Protein AF-A0A353PVS7-F1 (afdb_monomer)

Foldseek 3Di:
DDPPDAAEDEDEQDLVDALVVVLVVLVVQQVVRHAYAYEYDDDDQDQVSVVVSLVRSLVSLVVCVVVVRHYAYEYALLRLLAPPNVVNDVSVVSLLVSLVSVLVRDQEYEYEFWAFQHNNPDLVRIAAGPPHDDPVLVSLVSNVVSNHDYPYYHHPHPDPVSSVSNVVVCVVCVVSND

Secondary structure (DSSP, 8-state):
--TT--EEEEEE--TTS-HHHHHHHHHHHHHTTEEEEEE------SHHHHHHHHHHHHHHHHHHHHTT--EEEEEEGGGGS-TTHHHHS-HHHHHHHHHHHHTTT-SEEEEEE-EESSTT--GGGEESTTSSS--HHHHHHHHHHTT-EEEEEEE--SSHHHHHHHHHHHHHTHHHH-

Radius of gyration: 16.25 Å; Cα contacts (8 Å, |Δi|>4): 273; chains: 1; bounding box: 47×32×43 Å

Structure (mmCIF, N/CA/C/O backbone):
data_AF-A0A353PVS7-F1
#
_entry.id   AF-A0A353PVS7-F1
#
loop_
_atom_site.group_PDB
_atom_site.id
_atom_site.type_symbol
_atom_site.label_atom_id
_atom_site.label_alt_id
_atom_site.label_comp_id
_atom_site.label_asym_id
_atom_site.label_entity_id
_atom_site.label_seq_id
_atom_site.pdbx_PDB_ins_code
_atom_site.Cartn_x
_atom_site.Cartn_y
_atom_site.Cartn_z
_atom_site.occupancy
_atom_site.B_iso_or_equiv
_atom_site.auth_seq_id
_atom_site.auth_comp_id
_atom_site.auth_asym_id
_atom_site.auth_atom_id
_atom_site.pdbx_PDB_model_num
ATOM 1 N N . PHE A 1 1 ? -24.474 11.536 2.267 1.00 56.69 1 PHE A N 1
ATOM 2 C CA . PHE A 1 1 ? -24.215 10.082 2.275 1.00 56.69 1 PHE A CA 1
ATOM 3 C C . PHE A 1 1 ? -25.451 9.365 2.792 1.00 56.69 1 PHE A C 1
ATOM 5 O O . PHE A 1 1 ? -26.041 9.885 3.738 1.00 56.69 1 PHE A O 1
ATOM 12 N N . PRO A 1 2 ? -25.861 8.241 2.182 1.00 61.88 2 PRO A N 1
ATOM 13 C CA . PRO A 1 2 ? -26.929 7.396 2.715 1.00 61.88 2 PRO A CA 1
ATOM 14 C C . PRO A 1 2 ? -26.653 7.023 4.180 1.00 61.88 2 PRO A C 1
ATOM 16 O O . PRO A 1 2 ? -25.496 6.836 4.563 1.00 61.88 2 PRO A O 1
ATOM 19 N N . GLN A 1 3 ? -27.694 6.941 5.012 1.00 59.06 3 GLN A N 1
ATOM 20 C CA . GLN A 1 3 ? -27.548 6.475 6.395 1.00 59.06 3 GLN A CA 1
ATOM 21 C C . GLN A 1 3 ? -27.095 5.007 6.406 1.00 59.06 3 GLN A C 1
ATOM 23 O O . GLN A 1 3 ? -27.662 4.183 5.696 1.00 59.06 3 GLN A O 1
ATOM 28 N N . GLY A 1 4 ? -26.077 4.691 7.213 1.00 68.75 4 GLY A N 1
ATOM 29 C CA . GLY A 1 4 ? -25.587 3.321 7.417 1.00 68.75 4 GLY A CA 1
ATOM 30 C C . GLY A 1 4 ? -24.456 2.860 6.491 1.00 68.75 4 GLY A C 1
ATOM 31 O O . GLY A 1 4 ? -23.970 1.749 6.671 1.00 68.75 4 GLY A O 1
ATOM 32 N N . GLN A 1 5 ? -24.001 3.683 5.540 1.00 79.69 5 GLN A N 1
ATOM 33 C CA . GLN A 1 5 ? -22.836 3.348 4.717 1.00 79.69 5 GLN A CA 1
ATOM 34 C C . GLN A 1 5 ? -21.535 3.752 5.424 1.00 79.69 5 GLN A C 1
ATOM 36 O O . GLN A 1 5 ? -21.401 4.893 5.875 1.00 79.69 5 GLN A O 1
ATOM 41 N N . GLU A 1 6 ? -20.580 2.823 5.505 1.00 83.06 6 GLU A N 1
ATOM 42 C CA . GLU A 1 6 ? -19.228 3.119 5.982 1.00 83.06 6 GLU A CA 1
ATOM 43 C C . GLU A 1 6 ? -18.561 4.128 5.039 1.00 83.06 6 GLU A C 1
ATOM 45 O O . GLU A 1 6 ? -18.663 4.023 3.815 1.00 83.06 6 GLU A O 1
ATOM 50 N N . LYS A 1 7 ? -17.926 5.150 5.616 1.00 90.12 7 LYS A N 1
ATOM 51 C CA . LYS A 1 7 ? -17.253 6.204 4.858 1.00 90.12 7 LYS A CA 1
ATOM 52 C C . LYS A 1 7 ? -15.757 6.012 4.988 1.00 90.12 7 LYS A C 1
ATOM 54 O O . LYS A 1 7 ? -15.250 5.962 6.105 1.00 90.12 7 LYS A O 1
ATOM 59 N N . PHE A 1 8 ? -15.073 5.957 3.858 1.00 92.06 8 PHE A N 1
ATOM 60 C CA . PHE A 1 8 ? -13.622 5.870 3.807 1.00 92.06 8 PHE A CA 1
ATOM 61 C C . PHE A 1 8 ? -13.026 7.219 3.424 1.00 92.06 8 PHE A C 1
ATOM 63 O O . PHE A 1 8 ? -13.585 7.929 2.585 1.00 92.06 8 PHE A O 1
ATOM 70 N N . SER A 1 9 ? -11.904 7.567 4.046 1.00 93.06 9 SER A N 1
ATOM 71 C CA . SER A 1 9 ? -11.072 8.699 3.642 1.00 93.06 9 SER A CA 1
ATOM 72 C C . SER A 1 9 ? -9.659 8.197 3.423 1.00 93.06 9 SER A C 1
ATOM 74 O O . SER A 1 9 ? -9.027 7.743 4.376 1.00 93.06 9 SER A O 1
ATOM 76 N N . VAL A 1 10 ? -9.175 8.272 2.184 1.00 91.56 10 VAL A N 1
ATOM 77 C CA . VAL A 1 10 ? -7.772 7.973 1.887 1.00 91.56 10 VAL A CA 1
ATOM 78 C C . VAL A 1 10 ? -6.918 9.104 2.444 1.00 91.56 10 VAL A C 1
ATOM 80 O O . VAL A 1 10 ? -7.202 10.280 2.217 1.00 91.56 10 VAL A O 1
ATOM 83 N N . PHE A 1 11 ? -5.913 8.737 3.226 1.00 92.81 11 PHE A N 1
ATOM 84 C CA . PHE A 1 11 ? -4.935 9.645 3.796 1.00 92.81 11 PHE A CA 1
ATOM 85 C C . PHE A 1 11 ? -3.557 9.103 3.440 1.00 92.81 11 PHE A C 1
ATOM 87 O O . PHE A 1 11 ? -3.190 8.012 3.876 1.00 92.81 11 PHE A O 1
ATOM 94 N N . HIS A 1 12 ? -2.819 9.839 2.613 1.00 92.88 12 HIS A N 1
ATOM 95 C CA . HIS A 1 12 ? -1.446 9.473 2.296 1.00 92.88 12 HIS A CA 1
ATOM 96 C C . HIS A 1 12 ? -0.569 9.773 3.503 1.00 92.88 12 HIS A C 1
ATOM 98 O O . HIS A 1 12 ? -0.683 10.840 4.109 1.00 92.88 12 HIS A O 1
ATOM 104 N N . PHE A 1 13 ? 0.309 8.839 3.842 1.00 92.56 13 PHE A N 1
ATOM 105 C CA . PHE A 1 13 ? 1.386 9.119 4.773 1.00 92.56 13 PHE A CA 1
ATOM 106 C C . PHE A 1 13 ? 2.255 10.268 4.239 1.00 92.56 13 PHE A C 1
ATOM 108 O O . PHE A 1 13 ? 2.673 10.245 3.083 1.00 92.56 13 PHE A O 1
ATOM 115 N N . ASP A 1 14 ? 2.519 11.267 5.078 1.00 90.94 14 ASP A N 1
ATOM 116 C CA . ASP A 1 14 ? 3.396 12.388 4.746 1.00 90.94 14 ASP A CA 1
ATOM 117 C C . ASP A 1 14 ? 4.686 12.273 5.557 1.00 90.94 14 ASP A C 1
ATOM 119 O O . ASP A 1 14 ? 4.677 12.332 6.785 1.00 90.94 14 ASP A O 1
ATOM 123 N N . GLU A 1 15 ? 5.800 12.096 4.854 1.00 89.44 15 GLU A N 1
ATOM 124 C CA . GLU A 1 15 ? 7.136 11.971 5.439 1.00 89.44 15 GLU A CA 1
ATOM 125 C C . GLU A 1 15 ? 7.646 13.253 6.110 1.00 89.44 15 GLU A C 1
ATOM 127 O O . GLU A 1 15 ? 8.594 13.197 6.894 1.00 89.44 15 GLU A O 1
ATOM 132 N N . ASN A 1 16 ? 7.027 14.401 5.824 1.00 91.94 16 ASN A N 1
ATOM 133 C CA . ASN A 1 16 ? 7.406 15.689 6.403 1.00 91.94 16 ASN A CA 1
ATOM 134 C C . ASN A 1 16 ? 6.628 16.021 7.682 1.00 91.94 16 ASN A C 1
ATOM 136 O O . ASN A 1 16 ? 6.952 16.998 8.359 1.00 91.94 16 ASN A O 1
ATOM 140 N N . GLU A 1 17 ? 5.610 15.228 8.014 1.00 93.81 17 GLU A N 1
ATOM 141 C CA . GLU A 1 17 ? 4.772 15.432 9.189 1.00 93.81 17 GLU A CA 1
ATOM 142 C C . GLU A 1 17 ? 5.213 14.551 10.359 1.00 93.81 17 GLU A C 1
ATOM 144 O O . GLU A 1 17 ? 5.719 13.438 10.197 1.00 93.81 17 GLU A O 1
ATOM 149 N N . THR A 1 18 ? 4.997 15.041 11.581 1.00 94.69 18 THR A N 1
ATOM 150 C CA . THR A 1 18 ? 5.231 14.215 12.769 1.00 94.69 18 THR A CA 1
ATOM 151 C C . THR A 1 18 ? 4.108 13.197 12.949 1.00 94.69 18 THR A C 1
ATOM 153 O O . THR A 1 18 ? 2.976 13.385 12.489 1.00 94.69 18 THR A O 1
ATOM 156 N N . ILE A 1 19 ? 4.397 12.123 13.687 1.00 95.44 19 ILE A N 1
ATOM 157 C CA . ILE A 1 19 ? 3.395 11.107 14.027 1.00 95.44 19 ILE A CA 1
ATOM 158 C C . ILE A 1 19 ? 2.223 11.746 14.786 1.00 95.44 19 ILE A C 1
ATOM 160 O O . ILE A 1 19 ? 1.073 11.402 14.531 1.00 95.44 19 ILE A O 1
ATOM 164 N N . GLU A 1 20 ? 2.479 12.705 15.678 1.00 96.25 20 GLU A N 1
ATOM 165 C CA . GLU A 1 20 ? 1.439 13.408 16.436 1.00 96.25 20 GLU A CA 1
ATOM 166 C C . GLU A 1 20 ? 0.505 14.209 15.524 1.00 96.25 20 GLU A C 1
ATOM 168 O O . GLU A 1 20 ? -0.717 14.138 15.685 1.00 96.25 20 GLU A O 1
ATOM 173 N N . ASN A 1 21 ? 1.059 14.926 14.541 1.00 96.25 21 ASN A N 1
ATOM 174 C CA . ASN A 1 21 ? 0.264 15.669 13.568 1.00 96.25 21 ASN A CA 1
ATOM 175 C C . ASN A 1 21 ? -0.590 14.715 12.729 1.00 96.25 21 ASN A C 1
ATOM 177 O O . ASN A 1 21 ? -1.806 14.905 12.634 1.00 96.25 21 ASN A O 1
ATOM 181 N N . ALA A 1 22 ? 0.004 13.643 12.199 1.00 96.06 22 ALA A N 1
ATOM 182 C CA . ALA A 1 22 ? -0.725 12.634 11.437 1.00 96.06 22 ALA A CA 1
ATOM 183 C C . ALA A 1 22 ? -1.837 11.966 12.273 1.00 96.06 22 ALA A C 1
ATOM 185 O O . ALA A 1 22 ? -2.966 11.819 11.800 1.00 96.06 22 ALA A O 1
ATOM 186 N N . LEU A 1 23 ? -1.574 11.636 13.543 1.00 96.31 23 LEU A N 1
ATOM 187 C CA . LEU A 1 23 ? -2.582 11.093 14.461 1.00 96.31 23 LEU A CA 1
ATOM 188 C C . LEU A 1 23 ? -3.736 12.063 14.704 1.00 96.31 23 LEU A C 1
ATOM 190 O O . LEU A 1 23 ? -4.881 11.621 14.770 1.00 96.31 23 LEU A O 1
ATOM 194 N N . SER A 1 24 ? -3.463 13.365 14.813 1.00 95.94 24 SER A N 1
ATOM 195 C CA . SER A 1 24 ? -4.516 14.369 15.006 1.00 95.94 24 SER A CA 1
ATOM 196 C C . SER A 1 24 ? -5.485 14.423 13.817 1.00 95.94 24 SER A C 1
ATOM 198 O O . SER A 1 24 ? -6.697 14.557 13.999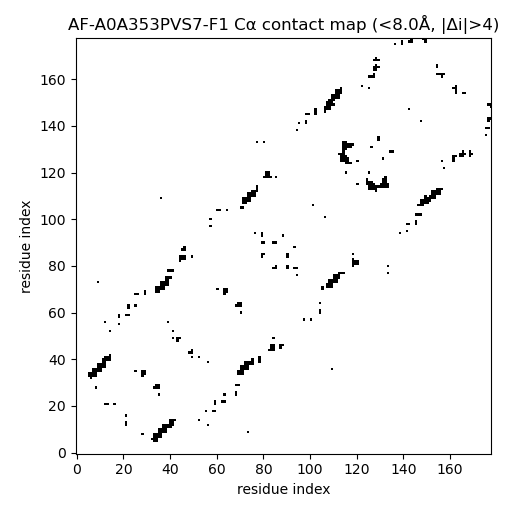 1.00 95.94 24 SER A O 1
ATOM 200 N N . VAL A 1 25 ? -4.978 14.224 12.596 1.00 95.19 25 VAL A N 1
ATOM 201 C CA . VAL A 1 25 ? -5.803 14.126 11.384 1.00 95.19 25 VAL A CA 1
ATOM 202 C C . VAL A 1 25 ? -6.634 12.843 11.405 1.00 95.19 25 VAL A C 1
ATOM 204 O O . VAL A 1 25 ? -7.832 12.872 11.108 1.00 95.19 25 VAL A O 1
ATOM 207 N N . ILE A 1 26 ? -6.034 11.720 11.810 1.00 96.00 26 ILE A N 1
ATOM 208 C CA . ILE A 1 26 ? -6.736 10.436 11.940 1.00 96.00 26 ILE A CA 1
ATOM 209 C C . ILE A 1 26 ? -7.868 10.528 12.969 1.00 96.00 26 ILE A C 1
ATOM 211 O O . ILE A 1 26 ? -8.982 10.063 12.709 1.00 96.00 26 ILE A O 1
ATOM 215 N N . GLU A 1 27 ? -7.611 11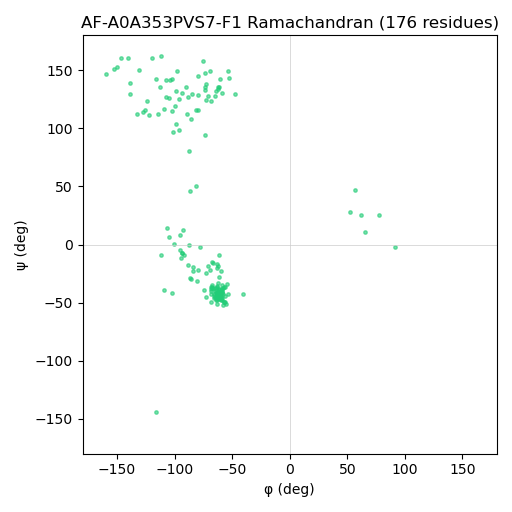.162 14.111 1.00 96.00 27 GLU A N 1
ATOM 216 C CA . GLU A 1 27 ? -8.607 11.442 15.144 1.00 96.00 27 GLU A CA 1
ATOM 217 C C . GLU A 1 27 ? -9.744 12.313 14.604 1.00 96.00 27 GLU A C 1
ATOM 219 O O . GLU A 1 27 ? -10.920 11.985 14.791 1.00 96.00 27 GLU A O 1
ATOM 224 N N . PHE A 1 28 ? -9.421 13.387 13.880 1.00 95.75 28 PHE A N 1
ATOM 225 C CA . PHE A 1 28 ? -10.426 14.262 13.283 1.00 95.75 28 PHE A CA 1
ATOM 226 C C . PHE A 1 28 ? -11.375 13.486 12.358 1.00 95.75 28 PHE A C 1
ATOM 228 O O . PHE A 1 28 ? -12.595 13.575 12.508 1.00 95.75 28 PHE A O 1
ATOM 235 N N . TYR A 1 29 ? -10.856 12.670 11.440 1.00 95.44 29 TYR A N 1
ATOM 236 C CA . TYR A 1 29 ? -11.709 11.874 10.550 1.00 95.44 29 TYR A CA 1
ATOM 237 C C . TYR A 1 29 ? -12.512 10.810 11.305 1.00 95.44 29 TYR A C 1
ATOM 239 O O . TYR A 1 29 ? -13.718 10.670 11.075 1.00 95.44 29 TYR A O 1
ATOM 247 N N . SER A 1 30 ? -11.874 10.121 12.253 1.00 92.94 30 SER A N 1
ATOM 248 C CA . SER A 1 30 ? -12.513 9.081 13.068 1.00 92.94 30 SER A CA 1
ATOM 249 C C . SER A 1 30 ? -13.692 9.634 13.873 1.00 92.94 30 SER A C 1
ATOM 251 O O . SER A 1 30 ? -14.779 9.053 13.876 1.00 92.94 30 SER A O 1
ATOM 253 N N . THR A 1 31 ? -13.521 10.799 14.503 1.00 93.81 31 THR A N 1
ATOM 254 C CA . THR A 1 31 ? -14.575 11.471 15.287 1.00 93.81 31 THR A CA 1
ATOM 255 C C . THR A 1 31 ? -15.715 12.013 14.419 1.00 93.81 31 THR A C 1
ATOM 257 O O . THR A 1 31 ? -16.841 12.143 14.896 1.00 93.81 31 THR A O 1
ATOM 260 N N . ASN A 1 32 ? -15.466 12.243 13.126 1.00 92.81 32 ASN A N 1
ATOM 261 C CA . ASN A 1 32 ? -16.473 12.646 12.138 1.00 92.81 32 ASN A CA 1
ATOM 262 C C . ASN A 1 32 ? -17.107 11.458 11.381 1.00 92.81 32 ASN A C 1
ATOM 264 O O . ASN A 1 32 ? -17.829 11.649 10.394 1.00 92.81 32 ASN A O 1
ATOM 268 N N . GLY A 1 33 ? -16.881 10.226 11.850 1.00 91.75 33 GLY A N 1
ATOM 269 C CA . GLY A 1 33 ? -17.527 9.021 11.326 1.00 91.75 33 GLY A CA 1
ATOM 270 C C . GLY A 1 33 ? -16.940 8.512 10.009 1.00 91.75 33 GLY A C 1
ATOM 271 O O . GLY A 1 33 ? -17.654 7.862 9.241 1.00 91.75 33 GLY A O 1
ATOM 272 N N . PHE A 1 34 ? -15.672 8.822 9.733 1.00 93.94 34 PHE A N 1
ATOM 273 C CA . PHE A 1 34 ? -14.900 8.223 8.647 1.00 93.94 34 PHE A CA 1
ATOM 274 C C . PHE A 1 34 ? -13.942 7.170 9.205 1.00 93.94 34 PHE A C 1
ATOM 276 O O . PHE A 1 34 ? -13.340 7.359 10.256 1.00 93.94 34 PHE A O 1
ATOM 283 N N . THR A 1 35 ? -13.766 6.077 8.471 1.00 93.19 35 THR A N 1
ATOM 284 C CA . THR A 1 35 ? -12.633 5.172 8.659 1.00 93.19 35 THR A CA 1
ATOM 285 C C . THR A 1 35 ? -11.487 5.675 7.798 1.00 93.19 35 THR A C 1
ATOM 287 O O . THR A 1 35 ? -11.660 5.905 6.597 1.00 93.19 35 THR A O 1
ATOM 290 N N . VAL A 1 36 ? -10.321 5.862 8.410 1.00 95.56 36 VAL A N 1
ATOM 291 C CA . VAL A 1 36 ? -9.136 6.312 7.682 1.00 95.56 36 VAL A CA 1
ATOM 292 C C . VAL A 1 36 ? -8.512 5.137 6.943 1.00 95.56 36 VAL A C 1
ATOM 294 O O . VAL A 1 36 ? -8.243 4.082 7.524 1.00 95.56 36 VAL A O 1
ATOM 297 N N . CYS A 1 37 ? -8.276 5.348 5.657 1.00 96.38 37 CYS A N 1
ATOM 298 C CA . CYS A 1 37 ? -7.559 4.450 4.777 1.00 96.38 37 CYS A CA 1
ATOM 299 C C . CYS A 1 37 ? -6.134 4.994 4.603 1.00 96.38 37 CYS A C 1
ATOM 301 O O . CYS A 1 37 ? -5.935 5.934 3.840 1.00 96.38 37 CYS A O 1
ATOM 303 N N . LEU A 1 38 ? -5.174 4.476 5.376 1.00 96.81 38 LEU A N 1
ATOM 304 C CA . LEU A 1 38 ? -3.819 5.034 5.452 1.00 96.81 38 LEU A CA 1
ATOM 305 C C . LEU A 1 38 ? -2.914 4.412 4.383 1.00 96.81 38 LEU A C 1
ATOM 307 O O . LEU A 1 38 ? -2.560 3.234 4.483 1.00 96.81 38 LEU A O 1
ATOM 311 N N . GLU A 1 39 ? -2.509 5.209 3.404 1.00 96.38 39 GLU A N 1
ATOM 312 C CA . GLU A 1 39 ? -1.657 4.775 2.297 1.00 96.38 39 GLU A CA 1
ATOM 313 C C . GLU A 1 39 ? -0.172 4.948 2.599 1.00 96.38 39 GLU A C 1
ATOM 315 O O . GLU A 1 39 ? 0.244 5.987 3.117 1.00 96.38 39 GLU A O 1
ATOM 320 N N . ASN A 1 40 ? 0.638 3.935 2.276 1.00 93.12 40 ASN A N 1
ATOM 321 C CA . ASN A 1 40 ? 2.088 4.086 2.310 1.00 93.12 40 ASN A CA 1
ATOM 322 C C . ASN A 1 40 ? 2.550 4.958 1.138 1.00 93.12 40 ASN A C 1
ATOM 324 O O . ASN A 1 40 ? 2.310 4.645 -0.023 1.00 93.12 40 ASN A O 1
ATOM 328 N N . PHE A 1 41 ? 3.274 6.028 1.440 1.00 88.31 41 PHE A N 1
ATOM 329 C CA . PHE A 1 41 ? 3.798 6.940 0.435 1.00 88.31 41 PHE A CA 1
ATOM 330 C C . PHE A 1 41 ? 5.222 7.345 0.815 1.00 88.31 41 PHE A C 1
ATOM 332 O O . PHE A 1 41 ? 5.483 7.716 1.955 1.00 88.31 41 PHE A O 1
ATOM 339 N N . TYR A 1 42 ? 6.150 7.225 -0.134 1.00 85.69 42 TYR A N 1
ATOM 340 C CA . TYR A 1 42 ? 7.571 7.515 0.066 1.00 85.69 42 TYR A CA 1
ATOM 341 C C . TYR A 1 42 ? 8.046 8.385 -1.093 1.00 85.69 42 TYR A C 1
ATOM 343 O O . TYR A 1 42 ? 8.052 7.934 -2.246 1.00 85.69 42 TYR A O 1
ATOM 351 N N . GLN A 1 43 ? 8.376 9.641 -0.806 1.00 83.50 43 GLN A N 1
ATOM 352 C CA . GLN A 1 43 ? 8.793 10.607 -1.818 1.00 83.50 43 GLN A CA 1
ATOM 353 C C . GLN A 1 43 ? 10.311 10.785 -1.813 1.00 83.50 43 GLN A C 1
ATOM 355 O O . GLN A 1 43 ? 10.911 10.805 -2.896 1.00 83.50 43 GLN A O 1
ATOM 360 N N . ASP A 1 44 ? 10.940 10.851 -0.638 1.00 78.25 44 ASP A N 1
ATOM 361 C CA . ASP A 1 44 ? 12.391 10.782 -0.522 1.00 78.25 44 ASP A CA 1
ATOM 362 C C . ASP A 1 44 ? 12.871 9.378 -0.896 1.00 78.25 44 ASP A C 1
ATOM 364 O O . ASP A 1 44 ? 12.451 8.343 -0.377 1.00 78.25 44 ASP A O 1
ATOM 368 N N . LYS A 1 45 ? 13.765 9.375 -1.873 1.00 79.38 45 LYS A N 1
ATOM 369 C CA . LYS A 1 45 ? 14.279 8.193 -2.543 1.00 79.38 45 LYS A CA 1
ATOM 370 C C . LYS A 1 45 ? 15.578 7.685 -1.919 1.00 79.38 45 LYS A C 1
ATOM 372 O O . LYS A 1 45 ? 16.064 6.635 -2.322 1.00 79.38 45 LYS A O 1
ATOM 377 N N . SER A 1 46 ? 16.173 8.401 -0.969 1.00 88.00 46 SER A N 1
ATOM 378 C CA . SER A 1 46 ? 17.384 7.950 -0.288 1.00 88.00 46 SER A CA 1
ATOM 379 C C . SER A 1 46 ? 17.104 6.751 0.621 1.00 88.00 46 SER A C 1
ATOM 381 O O . SER A 1 46 ? 16.021 6.602 1.186 1.00 88.00 46 SER A O 1
ATOM 383 N N . LYS A 1 47 ? 18.109 5.881 0.779 1.00 89.38 47 LYS A N 1
ATOM 384 C CA . LYS A 1 47 ? 18.003 4.674 1.609 1.00 89.38 47 LYS A CA 1
ATOM 385 C C . LYS A 1 47 ? 17.580 4.993 3.041 1.00 89.38 47 LYS A C 1
ATOM 387 O O . LYS A 1 47 ? 16.658 4.374 3.560 1.00 89.38 47 LYS A O 1
ATOM 392 N N . ASP A 1 48 ? 18.273 5.936 3.672 1.00 91.06 48 ASP A N 1
ATOM 393 C CA . ASP A 1 48 ? 18.071 6.241 5.087 1.00 91.06 48 ASP A CA 1
ATOM 394 C C . ASP A 1 48 ? 16.703 6.891 5.319 1.00 91.06 48 ASP A C 1
ATOM 396 O O . ASP A 1 48 ? 16.006 6.511 6.260 1.00 91.06 48 ASP A O 1
ATOM 400 N N . ALA A 1 49 ? 16.275 7.792 4.423 1.00 90.88 49 ALA A N 1
ATOM 401 C CA . ALA A 1 49 ? 14.943 8.383 4.490 1.00 90.88 49 ALA A CA 1
ATOM 402 C C . ALA A 1 49 ? 13.852 7.329 4.280 1.00 90.88 49 ALA A C 1
ATOM 404 O O . ALA A 1 49 ? 12.922 7.267 5.078 1.00 90.88 49 ALA A O 1
ATOM 405 N N . PHE A 1 50 ? 13.993 6.437 3.292 1.00 91.81 50 PHE A N 1
ATOM 406 C CA . PHE A 1 50 ? 13.051 5.333 3.098 1.00 91.81 50 PHE A CA 1
ATOM 407 C C . PHE A 1 50 ? 12.914 4.473 4.359 1.00 91.81 50 PHE A C 1
ATOM 409 O O . PHE A 1 50 ? 11.798 4.220 4.808 1.00 91.81 50 PHE A O 1
ATOM 416 N N . ILE A 1 51 ? 14.031 4.044 4.955 1.00 92.88 51 ILE A N 1
ATOM 417 C CA . ILE A 1 51 ? 14.013 3.203 6.160 1.00 92.88 51 ILE A CA 1
ATOM 418 C C . ILE A 1 51 ? 13.327 3.940 7.313 1.00 92.88 51 ILE A C 1
ATOM 420 O O . ILE A 1 51 ? 12.459 3.371 7.978 1.00 92.88 51 ILE A O 1
ATOM 424 N N . GLN A 1 52 ? 13.680 5.207 7.537 1.00 93.75 52 GLN A N 1
ATOM 425 C CA . GLN A 1 52 ? 13.063 6.019 8.581 1.00 93.75 52 GLN A CA 1
ATOM 426 C C . GLN A 1 52 ? 11.556 6.195 8.341 1.00 93.75 52 GLN A C 1
ATOM 428 O O . GLN A 1 52 ? 10.764 5.976 9.257 1.00 93.75 52 GLN A O 1
ATOM 433 N N . ASN A 1 53 ? 11.145 6.521 7.116 1.00 93.88 53 ASN A N 1
ATOM 434 C CA . ASN A 1 53 ? 9.747 6.745 6.747 1.00 93.88 53 ASN A CA 1
ATOM 435 C C . ASN A 1 53 ? 8.923 5.457 6.809 1.00 93.88 53 ASN A C 1
ATOM 437 O O . ASN A 1 53 ? 7.781 5.473 7.264 1.00 93.88 53 ASN A O 1
ATOM 441 N N . PHE A 1 54 ? 9.511 4.319 6.444 1.00 94.62 54 PHE A N 1
ATOM 442 C CA . PHE A 1 54 ? 8.912 3.002 6.632 1.00 94.62 54 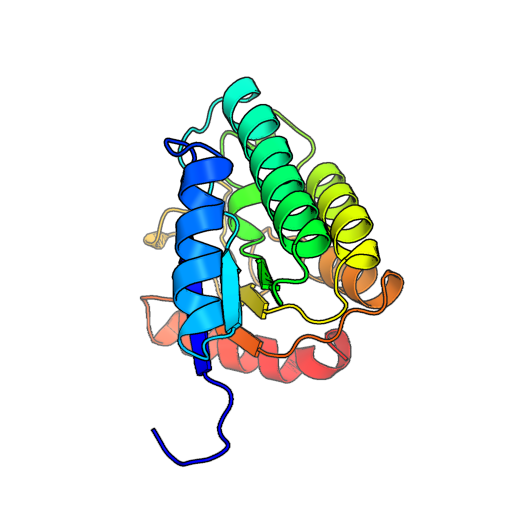PHE A CA 1
ATOM 443 C C . PHE A 1 54 ? 8.621 2.721 8.113 1.00 94.62 54 PHE A C 1
ATOM 445 O O . PHE A 1 54 ? 7.521 2.294 8.469 1.00 94.62 54 PHE A O 1
ATOM 452 N N . HIS A 1 55 ? 9.580 3.003 8.998 1.00 95.12 55 HIS A N 1
ATOM 453 C CA . HIS A 1 55 ? 9.381 2.842 10.437 1.00 95.12 55 HIS A CA 1
ATOM 454 C C . HIS A 1 55 ? 8.382 3.852 11.012 1.00 95.12 55 HIS A C 1
ATOM 456 O O . HIS A 1 55 ? 7.561 3.464 11.841 1.00 95.12 55 HIS A O 1
ATOM 462 N N . ASN A 1 56 ? 8.386 5.102 10.544 1.00 96.38 56 ASN A N 1
ATOM 463 C CA . ASN A 1 56 ? 7.410 6.118 10.949 1.00 96.38 56 ASN A CA 1
ATOM 464 C C . ASN A 1 56 ? 5.983 5.729 10.538 1.00 96.38 56 ASN A C 1
ATOM 466 O O . ASN A 1 56 ? 5.060 5.868 11.338 1.00 96.38 56 ASN A O 1
ATOM 470 N N . TYR A 1 57 ? 5.803 5.184 9.331 1.00 96.62 57 TYR A N 1
ATOM 471 C CA . TYR A 1 57 ? 4.518 4.664 8.859 1.00 96.62 57 TYR A CA 1
ATOM 472 C C . TYR A 1 57 ? 3.983 3.558 9.779 1.00 96.62 57 TYR A C 1
ATOM 474 O O . TYR A 1 57 ? 2.831 3.605 10.214 1.00 96.62 57 TYR A O 1
ATOM 482 N N . LEU A 1 58 ? 4.829 2.585 10.133 1.00 95.75 58 LEU A N 1
ATOM 483 C CA . LEU A 1 58 ? 4.453 1.517 11.063 1.00 95.75 58 LEU A CA 1
ATOM 484 C C . LEU A 1 58 ? 4.132 2.058 12.462 1.00 95.75 58 LEU A C 1
ATOM 486 O O . LEU A 1 58 ? 3.122 1.671 13.047 1.00 95.75 58 LEU A O 1
ATOM 490 N N . ALA A 1 59 ? 4.950 2.979 12.972 1.00 95.75 59 ALA A N 1
ATOM 491 C CA . ALA A 1 59 ? 4.748 3.593 14.280 1.00 95.75 59 ALA A CA 1
ATOM 492 C C . ALA A 1 59 ? 3.441 4.401 14.345 1.00 95.75 59 ALA A C 1
ATOM 494 O O . ALA A 1 59 ? 2.745 4.360 15.356 1.00 95.75 59 ALA A O 1
ATOM 495 N N . LEU A 1 60 ? 3.058 5.081 13.259 1.00 96.62 60 LEU A N 1
ATOM 496 C CA . LEU A 1 60 ? 1.771 5.770 13.155 1.00 96.62 60 LEU A CA 1
ATOM 497 C C . LEU A 1 60 ? 0.589 4.794 13.267 1.00 96.62 60 LEU A C 1
ATOM 499 O O . LEU A 1 60 ? -0.375 5.074 13.981 1.00 96.62 60 LEU A O 1
ATOM 503 N N . ILE A 1 61 ? 0.665 3.638 12.601 1.00 95.44 61 ILE A N 1
ATOM 504 C CA . ILE A 1 61 ? -0.370 2.595 12.689 1.00 95.44 61 ILE A CA 1
ATOM 505 C C . ILE A 1 61 ? -0.461 2.032 14.107 1.00 95.44 61 ILE A C 1
ATOM 507 O O . ILE A 1 61 ? -1.563 1.906 14.643 1.00 95.44 61 ILE A O 1
ATOM 511 N N . GLU A 1 62 ? 0.680 1.716 14.721 1.00 94.56 62 GLU A N 1
ATOM 512 C CA . GLU A 1 62 ? 0.745 1.221 16.099 1.00 94.56 62 GLU A CA 1
ATOM 513 C C . GLU A 1 62 ? 0.138 2.247 17.074 1.00 94.56 62 GLU A C 1
ATOM 515 O O . GLU A 1 62 ? -0.762 1.911 17.847 1.00 94.56 62 GLU A O 1
ATOM 520 N N . ALA A 1 63 ? 0.520 3.521 16.969 1.00 95.50 63 ALA A N 1
ATOM 521 C CA . ALA A 1 63 ? -0.002 4.581 17.827 1.00 95.50 63 ALA A CA 1
ATOM 522 C C . ALA A 1 63 ? -1.514 4.811 17.638 1.00 95.50 63 ALA A C 1
ATOM 524 O O . ALA A 1 63 ? -2.249 5.034 18.604 1.00 95.50 63 ALA A O 1
ATOM 525 N N . ALA A 1 64 ? -2.021 4.711 16.408 1.00 94.88 64 ALA A N 1
ATOM 526 C CA . ALA A 1 64 ? -3.454 4.799 16.156 1.00 94.88 64 ALA A CA 1
ATOM 527 C C . ALA A 1 64 ? -4.224 3.609 16.749 1.00 94.88 64 ALA A C 1
ATOM 529 O O . ALA A 1 64 ? -5.315 3.792 17.302 1.00 94.88 64 ALA A O 1
ATOM 530 N N . GLN A 1 65 ? -3.648 2.405 16.696 1.00 92.88 65 GLN A N 1
ATOM 531 C CA . GLN A 1 65 ? -4.220 1.216 17.323 1.00 92.88 65 GLN A CA 1
ATOM 532 C C . GLN A 1 65 ? -4.270 1.352 18.850 1.00 92.88 65 GLN A C 1
ATOM 534 O O . GLN A 1 65 ? -5.292 1.013 19.452 1.00 92.88 65 GLN A O 1
ATOM 539 N N . GLU A 1 66 ? -3.224 1.885 19.484 1.00 94.44 66 GLU A N 1
ATOM 540 C CA . GLU A 1 66 ? -3.212 2.167 20.929 1.00 94.44 66 GLU A CA 1
ATOM 541 C C . GLU A 1 66 ? -4.343 3.123 21.335 1.00 94.44 66 GLU A C 1
ATOM 543 O O . GLU A 1 66 ? -4.993 2.939 22.370 1.00 94.44 66 GLU A O 1
ATOM 548 N N . LYS A 1 67 ? -4.639 4.111 20.482 1.00 94.75 67 LYS A N 1
ATOM 549 C CA . LYS A 1 67 ? -5.771 5.039 20.635 1.00 94.75 67 LYS A CA 1
ATOM 550 C C . LYS A 1 67 ? -7.123 4.441 20.232 1.00 94.75 67 LYS A C 1
ATOM 552 O O . LYS A 1 67 ? -8.149 5.091 20.420 1.00 94.75 67 LYS A O 1
ATOM 557 N N . LYS A 1 68 ? -7.148 3.196 19.745 1.00 93.50 68 LYS A N 1
ATOM 558 C CA . LYS A 1 68 ? -8.333 2.475 19.248 1.00 93.50 68 LYS A CA 1
ATOM 559 C C . LYS A 1 68 ? -8.996 3.142 18.039 1.00 93.50 68 LYS A C 1
ATOM 561 O O . LYS A 1 68 ? -10.190 2.940 17.808 1.00 93.50 68 LYS A O 1
ATOM 566 N N . TYR A 1 69 ? -8.242 3.908 17.256 1.00 93.06 69 TYR A N 1
ATOM 567 C CA . TYR A 1 69 ? -8.720 4.381 15.963 1.00 93.06 69 TYR A CA 1
ATOM 568 C C . TYR A 1 69 ? -8.713 3.221 14.969 1.00 93.06 69 TYR A C 1
ATOM 570 O O . TYR A 1 69 ? -7.747 2.464 14.869 1.00 93.06 69 TYR A O 1
ATOM 578 N N . LYS A 1 70 ? -9.814 3.062 14.231 1.00 89.56 70 LYS A N 1
ATOM 579 C CA . LYS A 1 70 ? -9.903 2.064 13.165 1.00 89.56 70 LYS A CA 1
ATOM 580 C C . LYS A 1 70 ? -9.191 2.613 11.929 1.00 89.56 70 LYS A C 1
ATOM 582 O O . LYS A 1 70 ? -9.654 3.586 11.338 1.00 89.56 70 LYS A O 1
ATOM 587 N N . ILE A 1 71 ? -8.107 1.956 11.531 1.00 93.81 71 ILE A N 1
ATOM 588 C CA . ILE A 1 71 ? -7.389 2.228 10.282 1.00 93.81 71 ILE A CA 1
ATOM 589 C C . ILE A 1 71 ? -7.463 1.005 9.381 1.00 93.81 71 ILE A C 1
ATOM 591 O O . ILE A 1 71 ? -7.376 -0.135 9.843 1.00 93.81 71 ILE A O 1
ATOM 595 N N . ILE A 1 72 ? -7.598 1.254 8.084 1.00 95.75 72 ILE A N 1
ATOM 596 C CA . ILE A 1 72 ? -7.429 0.247 7.042 1.00 95.75 72 ILE A CA 1
ATOM 597 C C . ILE A 1 72 ? -6.208 0.652 6.212 1.00 95.75 72 ILE A C 1
ATOM 599 O O . ILE A 1 72 ? -6.262 1.678 5.541 1.00 95.75 72 ILE A O 1
ATOM 603 N N . PRO A 1 73 ? -5.095 -0.092 6.253 1.00 97.06 73 PRO A N 1
ATOM 604 C CA . PRO A 1 73 ? -3.952 0.199 5.401 1.00 97.06 73 PRO A CA 1
ATOM 605 C C . PRO A 1 73 ? -4.328 0.089 3.922 1.00 97.06 73 PRO A C 1
ATOM 607 O O . PRO A 1 73 ? -4.991 -0.867 3.503 1.00 97.06 73 PRO A O 1
ATOM 610 N N . VAL A 1 74 ? -3.884 1.071 3.148 1.00 96.88 74 VAL A N 1
ATOM 611 C CA . VAL A 1 74 ? -3.875 1.048 1.688 1.00 96.88 74 VAL A CA 1
ATOM 612 C C . VAL A 1 74 ? -2.440 0.749 1.276 1.00 96.88 74 VAL A C 1
ATOM 614 O O . VAL A 1 74 ? -1.535 1.516 1.594 1.00 96.88 74 VAL A O 1
ATOM 617 N N . LEU A 1 75 ? -2.218 -0.401 0.648 1.00 96.50 75 LEU A N 1
ATOM 618 C CA . LEU A 1 75 ? -0.886 -0.845 0.262 1.00 96.50 75 LEU A CA 1
ATOM 619 C C . LEU A 1 75 ? -0.629 -0.543 -1.210 1.00 96.50 75 LEU A C 1
ATOM 621 O O . LEU A 1 75 ? -1.094 -1.271 -2.090 1.00 96.50 75 LEU A O 1
ATOM 625 N N . ASP A 1 76 ? 0.153 0.502 -1.451 1.00 94.06 76 ASP A N 1
ATOM 626 C CA . ASP A 1 76 ? 0.799 0.794 -2.727 1.00 94.06 76 ASP A CA 1
ATOM 627 C C . ASP A 1 76 ? 2.150 0.067 -2.755 1.00 94.06 76 ASP A C 1
ATOM 629 O O . ASP A 1 76 ? 3.209 0.617 -2.432 1.00 94.06 76 ASP A O 1
ATOM 633 N N . PHE A 1 77 ? 2.101 -1.236 -3.067 1.00 92.12 77 PHE A N 1
ATOM 634 C CA . PHE A 1 77 ? 3.303 -2.063 -3.188 1.00 92.12 77 PHE A CA 1
ATOM 635 C C . PHE A 1 77 ? 4.309 -1.505 -4.195 1.00 92.12 77 PHE A C 1
ATOM 637 O O . PHE A 1 77 ? 5.486 -1.490 -3.838 1.00 92.12 77 PHE A O 1
ATOM 644 N N . PRO A 1 78 ? 3.915 -1.033 -5.401 1.00 91.12 78 PRO A N 1
ATOM 645 C CA . PRO A 1 78 ? 4.824 -0.361 -6.326 1.00 91.12 78 PRO A CA 1
ATOM 646 C C . PRO A 1 78 ? 5.804 0.601 -5.652 1.00 91.12 78 PRO A C 1
ATOM 648 O O . PRO A 1 78 ? 6.998 0.536 -5.937 1.00 91.12 78 PRO A O 1
ATOM 651 N N . ARG A 1 79 ? 5.378 1.411 -4.680 1.00 89.62 79 ARG A N 1
ATOM 652 C CA . ARG A 1 79 ? 6.265 2.367 -3.981 1.00 89.62 79 ARG A CA 1
ATOM 653 C C . ARG A 1 79 ? 7.448 1.735 -3.259 1.00 89.62 79 ARG A C 1
ATOM 655 O O . ARG A 1 79 ? 8.442 2.418 -3.047 1.00 89.62 79 ARG A O 1
ATOM 662 N N . LEU A 1 80 ? 7.377 0.457 -2.895 1.00 91.25 80 LEU A N 1
ATOM 663 C CA . LEU A 1 80 ? 8.499 -0.279 -2.301 1.00 91.25 80 LEU A CA 1
ATOM 664 C C . LEU A 1 80 ? 9.515 -0.743 -3.357 1.00 91.25 80 LEU A C 1
ATOM 666 O O . LEU A 1 80 ? 10.674 -0.978 -3.033 1.00 91.25 80 LEU A O 1
ATOM 670 N N . PHE A 1 81 ? 9.091 -0.855 -4.617 1.00 91.81 81 PHE A N 1
ATOM 671 C CA . PHE A 1 81 ? 9.878 -1.365 -5.743 1.00 91.81 81 PHE A CA 1
ATOM 672 C C . PHE A 1 81 ? 10.323 -0.252 -6.714 1.00 91.81 81 PHE A C 1
ATOM 674 O O . PHE A 1 81 ? 10.759 -0.548 -7.828 1.00 91.81 81 PHE A O 1
ATOM 681 N N . ILE A 1 82 ? 10.223 1.029 -6.325 1.00 87.62 82 ILE A N 1
ATOM 682 C CA . ILE A 1 82 ? 10.776 2.137 -7.119 1.00 87.62 82 ILE A CA 1
ATOM 683 C C . ILE A 1 82 ? 12.298 2.174 -7.026 1.00 87.62 82 ILE A C 1
ATOM 685 O O . ILE A 1 82 ? 12.889 1.935 -5.976 1.00 87.62 82 ILE A O 1
ATOM 689 N N . GLU A 1 83 ? 12.946 2.602 -8.098 1.00 84.06 83 GLU A N 1
ATOM 690 C CA . GLU A 1 83 ? 14.320 3.078 -8.042 1.00 84.06 83 GLU A CA 1
ATOM 691 C C . GLU A 1 83 ? 14.380 4.454 -7.355 1.00 84.06 83 GLU A C 1
ATOM 693 O O . GLU A 1 83 ? 13.540 5.337 -7.622 1.00 84.06 83 GLU A O 1
ATOM 698 N N . PRO A 1 84 ? 15.379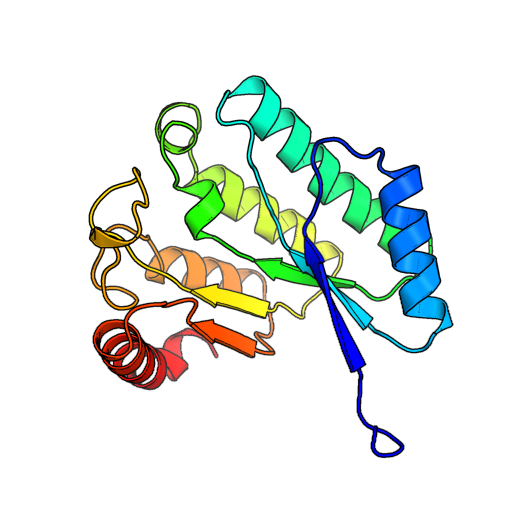 4.668 -6.479 1.00 84.38 84 PRO A N 1
ATOM 699 C CA . PRO A 1 84 ? 16.499 3.786 -6.133 1.00 84.38 84 PRO A CA 1
ATOM 700 C C . PRO A 1 84 ? 16.246 2.923 -4.875 1.00 84.38 84 PRO A C 1
ATOM 702 O O . PRO A 1 84 ? 17.160 2.255 -4.404 1.00 84.38 84 PRO A O 1
ATOM 705 N N . ILE A 1 85 ? 15.031 2.907 -4.312 1.00 82.62 85 ILE A N 1
ATOM 706 C CA . ILE A 1 85 ? 14.698 2.120 -3.107 1.00 82.62 85 ILE A CA 1
ATOM 707 C C . ILE A 1 85 ? 14.999 0.634 -3.333 1.00 82.62 85 ILE A C 1
ATOM 709 O O . ILE A 1 85 ? 15.724 0.031 -2.544 1.00 82.62 85 ILE A O 1
ATOM 713 N N . ALA A 1 86 ? 14.533 0.072 -4.450 1.00 84.00 86 ALA A N 1
ATOM 714 C CA . ALA A 1 86 ? 14.775 -1.323 -4.821 1.00 84.00 86 ALA A CA 1
ATOM 715 C C . ALA A 1 86 ? 16.263 -1.664 -5.049 1.00 84.00 86 ALA A C 1
ATOM 717 O O . ALA A 1 86 ? 16.639 -2.832 -4.983 1.00 84.00 86 ALA A O 1
ATOM 718 N N . GLU A 1 87 ? 17.117 -0.667 -5.305 1.00 85.50 87 GLU A N 1
ATOM 719 C CA . GLU A 1 87 ? 18.575 -0.846 -5.390 1.00 85.50 87 GLU A CA 1
ATOM 720 C C . GLU A 1 87 ? 19.244 -0.742 -4.012 1.00 85.50 87 GLU A C 1
ATOM 722 O O . GLU A 1 87 ? 20.298 -1.330 -3.764 1.00 85.50 87 GLU A O 1
ATOM 727 N N . ALA A 1 88 ? 18.642 0.026 -3.104 1.00 83.12 88 ALA A N 1
ATOM 728 C CA . ALA A 1 88 ? 19.189 0.342 -1.794 1.00 83.12 88 ALA A CA 1
ATOM 729 C C . ALA A 1 88 ? 18.864 -0.707 -0.718 1.00 83.12 88 ALA A C 1
ATOM 731 O O . ALA A 1 88 ? 19.636 -0.876 0.243 1.00 83.12 88 ALA A O 1
ATOM 732 N N . VAL A 1 89 ? 17.718 -1.377 -0.854 1.00 89.38 89 VAL A N 1
ATOM 733 C CA . VAL A 1 89 ? 17.197 -2.379 0.080 1.00 89.38 89 VAL A CA 1
ATOM 734 C C . VAL A 1 89 ? 16.552 -3.550 -0.660 1.00 89.38 89 VAL A C 1
ATOM 736 O O . VAL A 1 89 ? 16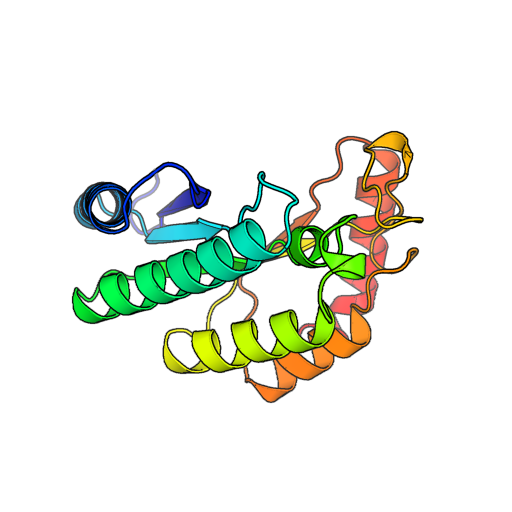.130 -3.431 -1.806 1.00 89.38 89 VAL A O 1
ATOM 739 N N . ASP A 1 90 ? 16.412 -4.683 0.029 1.00 93.62 90 ASP A N 1
ATOM 740 C CA . ASP A 1 90 ? 15.572 -5.781 -0.447 1.00 93.62 90 ASP A CA 1
ATOM 741 C C . ASP A 1 90 ? 14.087 -5.404 -0.280 1.00 93.62 90 ASP A C 1
ATOM 743 O O . ASP A 1 90 ? 13.490 -5.580 0.786 1.00 93.62 90 ASP A O 1
ATOM 747 N N . ALA A 1 91 ? 13.495 -4.854 -1.343 1.00 92.69 91 ALA A N 1
ATOM 748 C CA . ALA A 1 91 ? 12.098 -4.417 -1.379 1.00 92.69 91 ALA A CA 1
ATOM 749 C C . ALA A 1 91 ? 11.109 -5.529 -0.983 1.00 92.69 91 ALA A C 1
ATOM 751 O O . ALA A 1 91 ? 10.088 -5.265 -0.337 1.00 92.69 91 ALA A O 1
ATOM 752 N N . PHE A 1 92 ? 11.411 -6.786 -1.325 1.00 95.00 92 PHE A N 1
ATOM 753 C CA . PHE A 1 92 ? 10.542 -7.907 -0.985 1.00 95.00 92 PHE A CA 1
ATOM 754 C C . PHE A 1 92 ? 10.638 -8.258 0.504 1.00 95.00 92 PHE A C 1
ATOM 756 O O . PHE A 1 92 ? 9.608 -8.480 1.139 1.00 95.00 92 PHE A O 1
ATOM 763 N N . ALA A 1 93 ? 11.833 -8.209 1.099 1.00 95.94 93 ALA A N 1
ATOM 764 C CA . ALA A 1 93 ? 11.990 -8.365 2.547 1.00 95.94 93 ALA A CA 1
ATOM 765 C C . ALA A 1 93 ? 11.255 -7.264 3.338 1.00 95.94 93 ALA A C 1
ATOM 767 O O . ALA A 1 93 ? 10.610 -7.554 4.347 1.00 95.94 93 ALA A O 1
ATOM 768 N N . TYR A 1 94 ? 11.284 -6.012 2.863 1.00 95.25 94 TYR A N 1
ATOM 769 C CA . TYR A 1 94 ? 10.501 -4.921 3.464 1.00 95.25 94 TYR A CA 1
ATOM 770 C C . TYR A 1 94 ? 8.992 -5.116 3.283 1.00 95.25 94 TYR A C 1
ATOM 772 O O . TYR A 1 94 ? 8.223 -4.811 4.194 1.00 95.25 94 TYR A O 1
ATOM 780 N N . THR A 1 95 ? 8.568 -5.684 2.152 1.00 96.19 95 THR A N 1
ATOM 781 C CA . THR A 1 95 ? 7.171 -6.083 1.933 1.00 96.19 95 THR A CA 1
ATOM 782 C C . THR A 1 95 ? 6.738 -7.154 2.940 1.00 96.19 95 THR A C 1
ATOM 784 O O . THR A 1 95 ? 5.685 -7.018 3.561 1.00 96.19 95 THR A O 1
ATOM 787 N N . GLU A 1 96 ? 7.550 -8.193 3.170 1.00 97.38 96 GLU A N 1
ATOM 788 C CA . GLU A 1 96 ? 7.247 -9.221 4.176 1.00 97.38 96 GLU A CA 1
ATOM 789 C C . GLU A 1 96 ? 7.203 -8.634 5.594 1.00 97.38 96 GLU A C 1
ATOM 791 O O . GLU A 1 96 ? 6.266 -8.917 6.344 1.00 97.38 96 GLU A O 1
ATOM 796 N N . LEU A 1 97 ? 8.157 -7.766 5.947 1.00 96.81 97 LEU A N 1
ATOM 797 C CA . LEU A 1 97 ? 8.180 -7.082 7.242 1.00 96.81 97 LEU A CA 1
ATOM 798 C C . LEU A 1 97 ? 6.934 -6.212 7.459 1.00 96.81 97 LEU A C 1
ATOM 800 O O . LEU A 1 97 ? 6.348 -6.241 8.543 1.00 96.81 97 LEU A O 1
ATOM 804 N N . LEU A 1 98 ? 6.518 -5.458 6.438 1.00 96.94 98 LEU A N 1
ATOM 805 C CA . LEU A 1 98 ? 5.304 -4.645 6.470 1.00 96.94 98 LEU A CA 1
ATOM 806 C C . LEU A 1 98 ? 4.082 -5.519 6.751 1.00 96.94 98 LEU A C 1
ATOM 808 O O . LEU A 1 98 ? 3.332 -5.253 7.688 1.00 96.94 98 LEU A O 1
ATOM 812 N N . LEU A 1 99 ? 3.911 -6.596 5.984 1.00 97.38 99 LEU A N 1
ATOM 813 C CA . LEU A 1 99 ? 2.771 -7.497 6.130 1.00 97.38 99 LEU A CA 1
ATOM 814 C C . LEU A 1 99 ? 2.762 -8.220 7.485 1.00 97.38 99 LEU A C 1
ATOM 816 O O . LEU A 1 99 ? 1.703 -8.300 8.105 1.00 97.38 99 LEU A O 1
ATOM 820 N N . ASP A 1 100 ? 3.911 -8.673 7.998 1.00 96.75 100 ASP A N 1
ATOM 821 C CA . ASP A 1 100 ? 4.007 -9.273 9.340 1.00 96.75 100 ASP A CA 1
ATOM 822 C C . ASP A 1 100 ? 3.553 -8.303 10.439 1.00 96.75 100 ASP A C 1
ATOM 824 O O . ASP A 1 100 ? 2.842 -8.683 11.377 1.00 96.75 100 ASP A O 1
ATOM 828 N N . LYS A 1 101 ? 3.954 -7.034 10.326 1.00 95.81 101 LYS A N 1
ATOM 829 C CA . LYS A 1 101 ? 3.585 -5.991 11.285 1.00 95.81 101 LYS A CA 1
ATOM 830 C C . LYS A 1 101 ? 2.100 -5.670 11.206 1.00 95.81 101 LYS A C 1
ATOM 832 O O . LYS A 1 101 ? 1.421 -5.724 12.230 1.00 95.81 101 LYS A O 1
ATOM 837 N N . LEU A 1 102 ? 1.575 -5.440 10.005 1.00 95.75 102 LEU A N 1
ATOM 838 C CA . LEU A 1 102 ? 0.154 -5.154 9.798 1.00 95.75 102 LEU A CA 1
ATOM 839 C C . LEU A 1 102 ? -0.749 -6.314 10.218 1.00 95.75 102 LEU A C 1
ATOM 841 O O . LEU A 1 102 ? -1.832 -6.085 10.747 1.00 95.75 102 LEU A O 1
ATOM 845 N N . ALA A 1 103 ? -0.301 -7.562 10.067 1.00 94.94 103 ALA A N 1
ATOM 846 C CA . ALA A 1 103 ? -1.097 -8.738 10.412 1.00 94.94 103 ALA A CA 1
ATOM 847 C C . ALA A 1 103 ? -1.433 -8.829 11.910 1.00 94.94 103 ALA A C 1
ATOM 849 O O . ALA A 1 103 ? -2.333 -9.595 12.278 1.00 94.94 103 ALA A O 1
ATOM 850 N N . LYS A 1 104 ? -0.712 -8.077 12.756 1.00 92.00 104 LYS A N 1
ATOM 851 C CA . LYS A 1 104 ? -0.927 -7.949 14.207 1.00 92.00 104 LYS A CA 1
ATOM 852 C C . LYS A 1 104 ? -1.910 -6.828 14.559 1.00 92.00 104 LYS A C 1
ATOM 854 O O . LYS A 1 104 ? -2.424 -6.815 15.675 1.00 92.00 104 LYS A O 1
ATOM 859 N N . THR A 1 105 ? -2.170 -5.908 13.631 1.00 89.44 105 THR A N 1
ATOM 860 C CA . THR A 1 105 ? -2.966 -4.695 13.866 1.00 89.44 105 THR A CA 1
ATOM 861 C C . THR A 1 105 ? -4.323 -4.751 13.165 1.00 89.44 105 THR A C 1
ATOM 863 O O . THR A 1 105 ? -5.342 -4.375 13.742 1.00 89.44 105 THR A O 1
ATOM 866 N N . THR A 1 106 ? -4.370 -5.287 11.946 1.00 91.62 106 THR A N 1
ATOM 867 C CA . THR A 1 106 ? -5.579 -5.394 11.127 1.00 91.62 106 THR A CA 1
ATOM 868 C C . THR A 1 106 ? -5.563 -6.663 10.277 1.00 91.62 106 THR A C 1
ATOM 870 O O . THR A 1 106 ? -4.518 -7.259 10.022 1.00 91.62 106 THR A O 1
ATOM 873 N N . LYS A 1 107 ? -6.746 -7.077 9.818 1.00 93.00 107 LYS A N 1
ATOM 874 C CA . LYS A 1 107 ? -6.903 -8.094 8.771 1.00 93.00 107 LYS A CA 1
ATOM 875 C C . LYS A 1 107 ? -7.466 -7.537 7.475 1.00 93.00 107 LYS A C 1
ATOM 877 O O . LYS A 1 107 ? -7.432 -8.240 6.481 1.00 93.00 107 LYS A O 1
ATOM 882 N N . ASN A 1 108 ? -7.929 -6.293 7.457 1.00 94.69 108 ASN A N 1
ATOM 883 C CA . ASN A 1 108 ? -8.486 -5.683 6.257 1.00 94.69 108 ASN A CA 1
ATOM 884 C C . ASN A 1 108 ? -7.433 -4.810 5.586 1.00 94.69 108 ASN A C 1
ATOM 886 O O . ASN A 1 108 ? -6.825 -3.977 6.259 1.00 94.69 108 ASN A O 1
ATOM 890 N N . LEU A 1 109 ? -7.269 -4.976 4.277 1.00 96.25 109 LEU A N 1
ATOM 891 C CA . LEU A 1 109 ? -6.375 -4.171 3.450 1.00 96.25 109 LEU A CA 1
ATOM 892 C C . LEU A 1 109 ? -7.099 -3.674 2.202 1.00 96.25 109 LEU A C 1
ATOM 894 O O . LEU A 1 109 ? -7.986 -4.346 1.667 1.00 96.25 109 LEU A O 1
ATOM 898 N N . ILE A 1 110 ? -6.667 -2.519 1.717 1.00 95.81 110 ILE A N 1
ATOM 899 C CA . ILE A 1 110 ? -6.920 -2.052 0.354 1.00 95.81 110 ILE A CA 1
ATOM 900 C C . ILE A 1 110 ? -5.599 -2.160 -0.403 1.00 95.81 110 ILE A C 1
ATOM 902 O O . ILE A 1 110 ? -4.548 -1.887 0.171 1.00 95.81 110 ILE A O 1
ATOM 906 N N . LEU A 1 111 ? -5.635 -2.564 -1.668 1.00 95.31 111 LEU A N 1
ATOM 907 C CA . LEU A 1 111 ? -4.436 -2.655 -2.503 1.00 95.31 111 LEU A CA 1
ATOM 908 C C . LEU A 1 111 ? -4.483 -1.620 -3.622 1.00 95.31 111 LEU A C 1
ATOM 910 O O . LEU A 1 111 ? -5.505 -1.511 -4.299 1.00 95.31 111 LEU A O 1
ATOM 914 N N . HIS A 1 112 ? -3.376 -0.926 -3.856 1.00 94.38 112 HIS A N 1
ATOM 915 C CA . HIS A 1 112 ? -3.125 -0.203 -5.100 1.00 94.38 112 HIS A CA 1
ATOM 916 C C . HIS A 1 112 ? -2.274 -1.093 -6.009 1.00 94.38 112 HIS A C 1
ATOM 918 O O . HIS A 1 112 ? -1.242 -1.638 -5.602 1.00 94.38 112 HIS A O 1
ATOM 924 N N . LEU A 1 113 ? -2.759 -1.319 -7.229 1.00 92.75 113 LEU A N 1
ATOM 925 C CA . LEU A 1 113 ? -2.179 -2.271 -8.169 1.00 92.75 113 LEU A CA 1
ATOM 926 C C . LEU A 1 113 ? -1.796 -1.561 -9.470 1.00 92.75 113 LEU A C 1
ATOM 928 O O . LEU A 1 113 ? -2.660 -1.161 -10.254 1.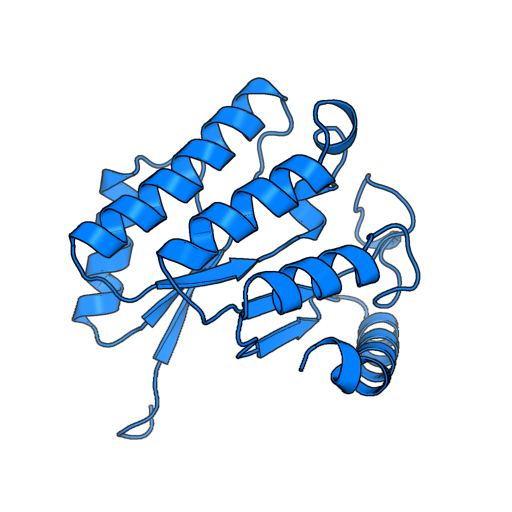00 92.75 113 LEU A O 1
ATOM 932 N N . ILE A 1 114 ? -0.489 -1.468 -9.709 1.00 92.81 114 ILE A N 1
ATOM 933 C CA . ILE A 1 114 ? 0.131 -1.005 -10.951 1.00 92.81 114 ILE A CA 1
ATOM 934 C C . ILE A 1 114 ? 1.328 -1.910 -11.242 1.00 92.81 114 ILE A C 1
ATOM 936 O O . ILE A 1 114 ? 2.098 -2.217 -10.337 1.00 92.81 114 ILE A O 1
ATOM 940 N N . ASP A 1 115 ? 1.533 -2.292 -12.498 1.00 94.12 115 ASP A N 1
ATOM 941 C CA . ASP A 1 115 ? 2.777 -2.934 -12.919 1.00 94.12 115 ASP A CA 1
ATOM 942 C C . ASP A 1 115 ? 3.589 -2.039 -13.857 1.00 94.12 115 ASP A C 1
ATOM 944 O O . ASP A 1 115 ? 3.094 -1.063 -14.426 1.00 94.12 115 ASP A O 1
ATOM 948 N N . PHE A 1 116 ? 4.866 -2.353 -14.011 1.00 92.69 116 PHE A N 1
ATOM 949 C CA . PHE A 1 116 ? 5.805 -1.546 -14.778 1.00 92.69 116 PHE A CA 1
ATOM 950 C C . PHE A 1 116 ? 6.924 -2.404 -15.348 1.00 92.69 116 PHE A C 1
ATOM 952 O O . PHE A 1 116 ? 7.319 -3.427 -14.791 1.00 92.69 116 PHE A O 1
ATOM 959 N N . SER A 1 117 ? 7.459 -1.968 -16.486 1.00 89.75 117 SER A N 1
ATOM 960 C CA . SER A 1 117 ? 8.570 -2.667 -17.145 1.00 89.75 117 SER A CA 1
ATOM 961 C C . SER A 1 117 ? 9.908 -2.503 -16.416 1.00 89.75 117 SER A C 1
ATOM 963 O O . SER A 1 117 ? 10.806 -3.329 -16.585 1.00 89.75 117 SER A O 1
ATOM 965 N N . LYS A 1 118 ? 10.058 -1.422 -15.640 1.00 87.19 118 LYS A N 1
ATOM 966 C CA . LYS A 1 118 ? 11.276 -1.041 -14.916 1.00 87.19 118 LYS A CA 1
ATOM 967 C C . LYS A 1 118 ? 10.932 -0.271 -13.648 1.00 87.19 118 LYS A C 1
ATOM 969 O O . LYS A 1 118 ? 9.942 0.457 -13.603 1.00 87.19 118 LYS A O 1
ATOM 974 N N . SER A 1 119 ? 11.808 -0.350 -12.657 1.00 83.94 119 SER A N 1
ATOM 975 C CA . SER A 1 119 ? 11.692 0.302 -11.345 1.00 83.94 119 SER A CA 1
ATOM 976 C C . SER A 1 119 ? 11.647 1.835 -11.393 1.00 83.94 119 SER A C 1
ATOM 978 O O . SER A 1 119 ? 11.334 2.467 -10.388 1.00 83.94 119 SER A O 1
ATOM 980 N N . SER A 1 120 ? 11.892 2.467 -12.545 1.00 81.06 120 SER A N 1
ATOM 981 C CA . SER A 1 120 ? 11.768 3.923 -12.699 1.00 81.06 120 SER A CA 1
ATOM 982 C C . SER A 1 120 ? 10.338 4.437 -12.449 1.00 81.06 120 SER A C 1
ATOM 984 O O . SER A 1 120 ? 10.165 5.579 -12.014 1.00 81.06 120 SER A O 1
ATOM 986 N N . GLN A 1 121 ? 9.331 3.586 -12.706 1.00 80.81 121 GLN A N 1
ATOM 987 C CA . GLN A 1 121 ? 7.892 3.846 -12.534 1.00 80.81 121 GLN A CA 1
ATOM 988 C C . GLN A 1 121 ? 7.372 5.115 -13.210 1.00 80.81 121 GLN A C 1
ATOM 990 O O . GLN A 1 121 ? 6.370 5.707 -12.796 1.00 80.81 121 GLN A O 1
ATOM 995 N N . LYS A 1 122 ? 8.020 5.528 -14.296 1.00 85.56 122 LYS A N 1
ATOM 996 C CA . LYS A 1 122 ? 7.462 6.557 -15.166 1.00 85.56 122 LYS A CA 1
ATOM 997 C C . LYS A 1 122 ? 6.119 6.089 -15.727 1.00 85.56 122 LYS A C 1
ATOM 999 O O . LYS A 1 122 ? 5.954 4.919 -16.061 1.00 85.56 122 LYS A O 1
ATOM 1004 N N . ARG A 1 123 ? 5.168 7.015 -15.854 1.00 86.56 123 ARG A N 1
ATOM 1005 C CA . ARG A 1 123 ? 3.790 6.721 -16.290 1.00 86.56 123 ARG A CA 1
ATOM 1006 C C . ARG A 1 123 ? 3.741 6.038 -17.654 1.00 86.56 123 ARG A C 1
ATOM 1008 O O . ARG A 1 123 ? 2.919 5.161 -17.887 1.00 86.56 123 ARG A O 1
ATOM 1015 N N . GLU A 1 124 ? 4.634 6.431 -18.554 1.00 86.94 124 GLU A N 1
ATOM 1016 C CA . GLU A 1 124 ? 4.788 5.843 -19.884 1.00 86.94 124 GLU A CA 1
ATOM 1017 C C . GLU A 1 124 ? 5.319 4.398 -19.871 1.00 86.94 124 GLU A C 1
ATOM 1019 O O . GLU A 1 124 ? 5.221 3.710 -20.884 1.00 86.94 124 GLU A O 1
ATOM 1024 N N . GLU A 1 125 ? 5.862 3.933 -18.743 1.00 89.06 125 GLU A N 1
ATOM 1025 C CA . GLU A 1 125 ? 6.398 2.579 -18.552 1.00 89.06 125 GLU A CA 1
ATOM 1026 C C . GLU A 1 125 ? 5.428 1.649 -17.812 1.00 89.06 125 GLU A C 1
ATOM 1028 O O . GLU A 1 125 ? 5.775 0.485 -17.568 1.00 89.06 125 GLU A O 1
ATOM 1033 N N . TRP A 1 126 ? 4.241 2.146 -17.444 1.00 93.06 126 TRP A N 1
ATOM 1034 C CA . TRP A 1 126 ? 3.199 1.335 -16.827 1.00 93.06 126 TRP A CA 1
ATOM 1035 C C . TRP A 1 126 ? 2.755 0.234 -17.781 1.00 93.06 126 TRP A C 1
ATOM 1037 O O . TRP A 1 126 ? 2.552 0.449 -18.977 1.00 93.06 126 TRP A O 1
ATOM 1047 N N . LEU A 1 127 ? 2.610 -0.958 -17.227 1.00 94.19 127 LEU A N 1
ATOM 1048 C CA . LEU A 1 127 ? 2.161 -2.153 -17.915 1.00 94.19 127 LEU A CA 1
ATOM 1049 C C . LEU A 1 127 ? 0.879 -2.654 -17.260 1.00 94.19 127 LEU A C 1
ATOM 1051 O O . LEU A 1 127 ? 0.603 -2.300 -16.115 1.00 94.19 127 LEU A O 1
ATOM 1055 N N . PRO A 1 128 ? 0.093 -3.487 -17.958 1.00 94.75 128 PRO A N 1
ATOM 1056 C CA . PRO A 1 128 ? -1.036 -4.141 -17.330 1.00 94.75 128 PRO A CA 1
ATOM 1057 C C . PRO A 1 128 ? -0.628 -4.898 -16.061 1.00 94.75 128 PRO A C 1
ATOM 1059 O O . PRO A 1 128 ? 0.484 -5.415 -15.968 1.00 94.75 128 PRO A O 1
ATOM 1062 N N . PHE A 1 129 ? -1.542 -4.985 -15.098 1.00 94.00 129 PHE A N 1
ATOM 1063 C CA . PHE A 1 129 ? -1.345 -5.738 -13.859 1.00 94.00 129 PHE A CA 1
ATOM 1064 C C . PHE A 1 129 ? -0.789 -7.155 -14.131 1.00 94.00 129 PHE A C 1
ATOM 1066 O O . PHE A 1 129 ? -1.337 -7.880 -14.960 1.00 94.00 129 PHE A O 1
ATOM 1073 N N . MET A 1 130 ? 0.288 -7.535 -13.427 1.00 93.38 130 MET A N 1
ATOM 1074 C CA . MET A 1 130 ? 1.046 -8.794 -13.582 1.00 93.38 130 MET A CA 1
ATOM 1075 C C . MET A 1 130 ? 1.782 -8.988 -14.919 1.00 93.38 130 MET A C 1
ATOM 1077 O O . MET A 1 130 ? 2.270 -10.087 -15.189 1.00 93.38 130 MET A O 1
ATOM 1081 N N . ALA A 1 131 ? 1.884 -7.961 -15.764 1.00 94.88 131 ALA A N 1
ATOM 1082 C CA . ALA A 1 131 ? 2.631 -8.033 -17.022 1.00 94.88 131 ALA A CA 1
ATOM 1083 C C . ALA A 1 131 ? 4.072 -7.500 -16.918 1.00 94.88 131 ALA A C 1
ATOM 1085 O O . ALA A 1 131 ? 4.806 -7.548 -17.908 1.00 94.88 131 ALA A O 1
ATOM 1086 N N . GLY A 1 132 ? 4.468 -6.955 -15.768 1.00 94.38 132 GLY A N 1
ATOM 1087 C CA . GLY A 1 132 ? 5.764 -6.316 -15.560 1.00 94.38 132 GLY A CA 1
ATOM 1088 C C . GLY A 1 132 ? 6.638 -7.036 -14.538 1.00 94.38 132 GLY A C 1
ATOM 1089 O O . GLY A 1 132 ? 6.694 -8.265 -14.494 1.00 94.38 132 GLY A O 1
ATOM 1090 N N . ILE A 1 133 ? 7.399 -6.254 -13.771 1.00 93.38 133 ILE A N 1
ATOM 1091 C CA . ILE A 1 133 ? 8.413 -6.771 -12.841 1.00 93.38 133 ILE A CA 1
ATOM 1092 C C . ILE A 1 133 ? 7.892 -6.971 -11.417 1.00 93.38 133 ILE A C 1
ATOM 1094 O O . ILE A 1 133 ? 8.617 -7.517 -10.580 1.00 93.38 133 ILE A O 1
ATOM 1098 N N . MET A 1 134 ? 6.667 -6.531 -11.115 1.00 94.81 134 MET A N 1
ATOM 1099 C CA . MET A 1 134 ? 6.113 -6.664 -9.772 1.00 94.81 134 MET A CA 1
ATOM 1100 C C . MET A 1 134 ? 5.926 -8.142 -9.394 1.00 94.81 134 MET A C 1
ATOM 1102 O O . MET A 1 134 ? 5.261 -8.891 -10.113 1.00 94.81 134 MET A O 1
ATOM 1106 N N . PRO A 1 135 ? 6.444 -8.598 -8.235 1.00 95.06 135 PRO A N 1
ATOM 1107 C CA . PRO A 1 135 ? 6.368 -9.999 -7.827 1.00 95.06 135 PRO A CA 1
ATOM 1108 C C . PRO A 1 135 ? 5.003 -10.345 -7.201 1.00 95.06 135 PRO A C 1
ATOM 1110 O O . PRO A 1 135 ? 4.941 -10.918 -6.111 1.00 95.06 135 PRO A O 1
ATOM 1113 N N . TYR A 1 136 ? 3.902 -9.996 -7.872 1.00 94.50 136 TYR A N 1
ATOM 1114 C CA . TYR A 1 136 ? 2.544 -10.087 -7.328 1.00 94.50 136 TYR A CA 1
ATOM 1115 C C . TYR A 1 136 ? 2.155 -11.484 -6.850 1.00 94.50 136 TYR A C 1
ATOM 1117 O O . TYR A 1 136 ? 1.515 -11.594 -5.812 1.00 94.50 136 TYR A O 1
ATOM 1125 N N . GLU A 1 137 ? 2.590 -12.550 -7.528 1.00 93.38 137 GLU A N 1
ATOM 1126 C CA . GLU A 1 137 ? 2.302 -13.919 -7.075 1.00 93.38 137 GLU A CA 1
ATOM 1127 C C . GLU A 1 137 ? 2.862 -14.180 -5.672 1.00 93.38 137 GLU A C 1
ATOM 1129 O O . GLU A 1 137 ? 2.141 -14.638 -4.790 1.00 93.38 137 GLU A O 1
ATOM 1134 N N . LYS A 1 138 ? 4.112 -13.772 -5.422 1.00 95.12 138 LYS A N 1
ATOM 1135 C CA . LYS A 1 138 ? 4.738 -13.914 -4.103 1.00 95.12 138 LYS A CA 1
ATOM 1136 C C . LYS A 1 138 ? 4.087 -13.004 -3.062 1.00 95.12 138 LYS A C 1
ATOM 1138 O O . LYS A 1 138 ? 3.967 -13.385 -1.901 1.00 95.12 138 LYS A O 1
ATOM 1143 N N . ILE A 1 139 ? 3.675 -11.798 -3.460 1.00 95.69 139 ILE A N 1
ATOM 1144 C CA . ILE A 1 139 ? 2.942 -10.880 -2.578 1.00 95.69 139 ILE A CA 1
ATOM 1145 C C . ILE A 1 139 ? 1.601 -11.507 -2.178 1.00 95.69 139 ILE A C 1
ATOM 1147 O O . ILE A 1 139 ? 1.238 -11.477 -1.006 1.00 95.69 139 ILE A O 1
ATOM 1151 N N . PHE A 1 140 ? 0.885 -12.127 -3.114 1.00 94.38 140 PHE A N 1
ATOM 1152 C CA . PHE A 1 140 ? -0.399 -12.775 -2.848 1.00 94.38 140 PHE A CA 1
ATOM 1153 C C . PHE A 1 140 ? -0.248 -14.006 -1.956 1.00 94.38 140 PHE A C 1
ATOM 1155 O O . PHE A 1 140 ? -1.049 -14.184 -1.037 1.00 94.38 140 PHE A O 1
ATOM 1162 N N . ASP A 1 141 ? 0.822 -14.783 -2.128 1.00 94.38 141 ASP A N 1
ATOM 1163 C CA . ASP A 1 141 ? 1.165 -15.866 -1.202 1.00 94.38 141 ASP A CA 1
ATOM 1164 C C . ASP A 1 141 ? 1.386 -15.344 0.227 1.00 94.38 141 ASP A C 1
ATOM 1166 O O . ASP A 1 141 ? 0.905 -15.948 1.189 1.00 94.38 141 ASP A O 1
ATOM 1170 N N . LEU A 1 142 ? 2.056 -14.194 0.392 1.00 95.94 142 LEU A N 1
ATOM 1171 C CA . LEU A 1 142 ? 2.207 -13.550 1.702 1.00 95.94 142 LEU A CA 1
ATOM 1172 C C . LEU A 1 142 ? 0.860 -13.071 2.259 1.00 95.94 142 LEU A C 1
ATOM 1174 O O . LEU A 1 142 ? 0.566 -13.311 3.430 1.00 95.94 142 LEU A O 1
ATOM 1178 N N . LEU A 1 143 ? 0.019 -12.433 1.442 1.00 95.81 143 LEU A N 1
ATOM 1179 C CA . LEU A 1 143 ? -1.308 -11.979 1.871 1.00 95.81 143 LEU A CA 1
ATOM 1180 C C . LEU A 1 143 ? -2.165 -13.148 2.383 1.00 95.81 143 LEU A C 1
ATOM 1182 O O . LEU A 1 143 ? -2.774 -13.040 3.453 1.00 95.81 143 LEU A O 1
ATOM 1186 N N . LYS A 1 144 ? -2.129 -14.289 1.681 1.00 94.00 144 LYS A N 1
ATOM 1187 C CA . LYS A 1 144 ? -2.771 -15.546 2.094 1.00 94.00 144 LYS A CA 1
ATOM 1188 C C . LYS A 1 144 ? -2.162 -16.111 3.374 1.00 94.00 144 LYS A C 1
ATOM 1190 O O . LYS A 1 144 ? -2.895 -16.416 4.313 1.00 94.00 144 LYS A O 1
ATOM 1195 N N . LYS A 1 145 ? -0.829 -16.189 3.463 1.00 95.00 145 LYS A N 1
ATOM 1196 C CA . LYS A 1 145 ? -0.090 -16.643 4.660 1.00 95.00 145 LYS A CA 1
ATOM 1197 C C . LYS A 1 145 ? -0.501 -15.867 5.915 1.00 95.00 145 LYS A C 1
ATOM 1199 O O . LYS A 1 145 ? -0.679 -16.468 6.972 1.00 95.00 145 LYS A O 1
ATOM 1204 N N . TYR A 1 146 ? -0.660 -14.548 5.809 1.00 95.94 146 TYR A N 1
ATOM 1205 C CA . TYR A 1 146 ? -1.040 -13.679 6.931 1.00 95.94 146 TYR A CA 1
ATOM 1206 C C . TYR A 1 146 ? -2.560 -13.546 7.144 1.00 95.94 146 TYR A C 1
ATOM 1208 O O . TYR A 1 146 ? -2.991 -12.899 8.113 1.00 95.94 146 TYR A O 1
ATOM 1216 N N . ASN A 1 147 ? -3.359 -14.216 6.304 1.00 94.62 147 ASN A N 1
ATOM 1217 C CA . ASN A 1 147 ? -4.819 -14.259 6.338 1.00 94.62 147 ASN A CA 1
ATOM 1218 C C . ASN A 1 147 ? -5.459 -12.861 6.268 1.00 94.62 147 ASN A C 1
ATOM 1220 O O . ASN A 1 147 ? -6.311 -12.511 7.091 1.00 94.62 147 ASN A O 1
ATOM 1224 N N . PHE A 1 148 ? -4.995 -12.032 5.332 1.00 95.88 148 PHE A N 1
ATOM 1225 C CA . PHE A 1 148 ? -5.611 -10.735 5.064 1.00 95.88 148 PHE A CA 1
ATOM 1226 C C . PHE A 1 148 ? -6.868 -10.879 4.201 1.00 95.88 148 PHE A C 1
ATOM 1228 O O . PHE A 1 148 ? -6.940 -11.704 3.300 1.00 95.88 148 PHE A O 1
ATOM 1235 N N . THR A 1 149 ? -7.853 -10.027 4.462 1.00 94.31 149 THR A N 1
ATOM 1236 C CA . THR A 1 149 ? -9.034 -9.797 3.634 1.00 94.31 149 THR A CA 1
ATOM 1237 C C . THR A 1 149 ? -8.816 -8.533 2.813 1.00 94.31 149 THR A C 1
ATOM 1239 O O . THR A 1 149 ? -8.654 -7.439 3.363 1.00 94.31 149 THR A O 1
ATOM 1242 N N . ILE A 1 150 ? -8.828 -8.674 1.490 1.00 94.38 150 ILE A N 1
ATOM 1243 C CA . ILE A 1 150 ? -8.726 -7.538 0.575 1.00 94.38 150 ILE A CA 1
ATOM 1244 C C . ILE A 1 150 ? -10.126 -6.974 0.354 1.00 94.38 150 ILE A C 1
ATOM 1246 O O . ILE A 1 150 ? -10.959 -7.600 -0.296 1.00 94.38 150 ILE A O 1
ATOM 1250 N N . ILE A 1 151 ? -10.406 -5.802 0.923 1.00 92.44 151 ILE A N 1
ATOM 1251 C CA . ILE A 1 151 ? -11.745 -5.194 0.837 1.00 92.44 151 ILE A CA 1
ATOM 1252 C C . ILE A 1 151 ? -11.943 -4.409 -0.462 1.00 92.44 151 ILE A C 1
ATOM 1254 O O . ILE A 1 151 ? -13.076 -4.162 -0.869 1.00 92.44 151 ILE A O 1
ATOM 1258 N N . SER A 1 152 ? -10.845 -3.983 -1.089 1.00 92.06 152 SER A N 1
ATOM 1259 C CA . SER A 1 152 ? -10.839 -3.284 -2.370 1.00 92.06 152 SER A CA 1
ATOM 1260 C C . SER A 1 152 ? -9.466 -3.401 -3.029 1.00 92.06 152 SER A C 1
ATOM 1262 O O . SER A 1 152 ? -8.439 -3.411 -2.347 1.00 92.06 152 SER A O 1
ATOM 1264 N N . ALA A 1 153 ? -9.460 -3.452 -4.357 1.00 92.75 153 ALA A N 1
ATOM 1265 C CA . ALA A 1 153 ? -8.271 -3.336 -5.185 1.00 92.75 153 ALA A CA 1
ATOM 1266 C C . ALA A 1 153 ? -8.481 -2.178 -6.167 1.00 92.75 153 ALA A C 1
ATOM 1268 O O . ALA A 1 153 ? -9.462 -2.157 -6.914 1.00 92.75 153 ALA A O 1
ATOM 1269 N N . VAL A 1 154 ? -7.577 -1.205 -6.142 1.00 92.19 154 VAL A N 1
ATOM 1270 C CA . VAL A 1 154 ? -7.628 0.006 -6.962 1.00 92.19 154 VAL A CA 1
ATOM 1271 C C . VAL A 1 154 ? -6.601 -0.121 -8.081 1.00 92.19 154 VAL A C 1
ATOM 1273 O O . VAL A 1 154 ? -5.425 -0.383 -7.840 1.00 92.19 154 VAL A O 1
ATOM 1276 N N . LEU A 1 155 ? -7.067 0.051 -9.316 1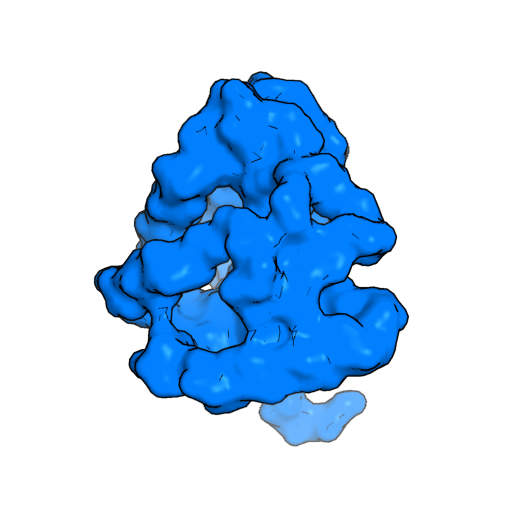.00 92.38 155 LEU A N 1
ATOM 1277 C CA . LEU A 1 155 ? -6.234 0.066 -10.515 1.00 92.38 155 LEU A CA 1
ATOM 1278 C C . LEU A 1 155 ? -5.911 1.518 -10.867 1.00 92.38 155 LEU A C 1
ATOM 1280 O O . LEU A 1 155 ? -6.725 2.212 -11.478 1.00 92.38 155 LEU A O 1
ATOM 1284 N N . GLU A 1 156 ? -4.731 1.981 -10.481 1.00 83.81 156 GLU A N 1
ATOM 1285 C CA . GLU A 1 156 ? -4.334 3.392 -10.549 1.00 83.81 156 GLU A CA 1
ATOM 1286 C C . GLU A 1 156 ? -3.731 3.791 -11.910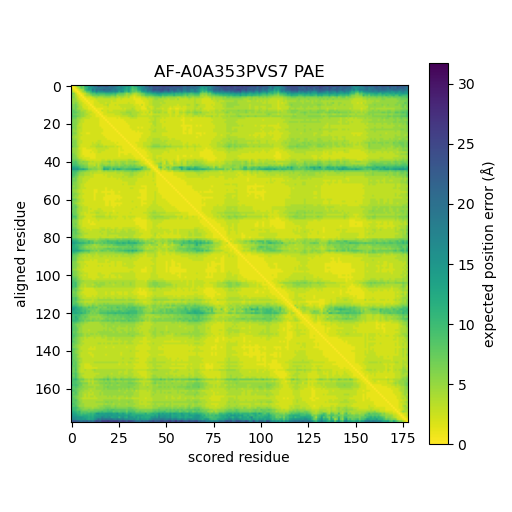 1.00 83.81 156 GLU A C 1
ATOM 1288 O O . GLU A 1 156 ? -2.707 4.461 -12.006 1.00 83.81 156 GLU A O 1
ATOM 1293 N N . TYR A 1 157 ? -4.379 3.383 -13.004 1.00 89.81 157 TYR A N 1
ATOM 1294 C CA . TYR A 1 157 ? -3.909 3.683 -14.358 1.00 89.81 157 TYR A CA 1
ATOM 1295 C C . TYR A 1 157 ? -4.542 4.958 -14.919 1.00 89.81 157 TYR A C 1
ATOM 1297 O O . TYR A 1 157 ? -5.762 5.098 -14.991 1.00 89.81 157 TYR A O 1
ATOM 1305 N N . GLU A 1 158 ? -3.704 5.853 -15.439 1.00 88.56 158 GLU A N 1
ATOM 1306 C CA . GLU A 1 158 ? -4.130 7.053 -16.167 1.00 88.56 158 GLU A CA 1
ATOM 1307 C C . GLU A 1 158 ? -4.488 6.709 -17.624 1.00 88.56 158 GLU A C 1
ATOM 1309 O O . GLU A 1 158 ? -5.390 7.299 -18.226 1.00 88.56 158 GLU A O 1
ATOM 1314 N N . ASN A 1 159 ? -3.814 5.704 -18.198 1.00 92.38 159 ASN A N 1
ATOM 1315 C CA . ASN A 1 159 ? -4.136 5.187 -19.520 1.00 92.38 159 ASN A CA 1
ATOM 1316 C C . ASN A 1 159 ? -5.312 4.202 -19.440 1.00 92.38 159 ASN A C 1
ATOM 1318 O O . ASN A 1 159 ? -5.199 3.112 -18.879 1.00 92.38 159 ASN A O 1
ATOM 1322 N N . LYS A 1 160 ? -6.431 4.567 -20.074 1.00 92.56 160 LYS A N 1
ATOM 1323 C CA . LYS A 1 160 ? -7.669 3.772 -20.078 1.00 92.56 160 LYS A CA 1
ATOM 1324 C C . LYS A 1 160 ? -7.506 2.367 -20.654 1.00 92.56 160 LYS A C 1
ATOM 1326 O O . LYS A 1 160 ? -8.192 1.459 -20.197 1.00 92.56 160 LYS A O 1
ATOM 1331 N N . GLU A 1 161 ? -6.659 2.190 -21.663 1.00 94.38 161 GLU A N 1
ATOM 1332 C CA . GLU A 1 161 ? -6.471 0.884 -22.299 1.00 94.38 161 GLU A CA 1
ATOM 1333 C C . GLU A 1 161 ? -5.696 -0.060 -21.379 1.00 94.38 161 GLU A C 1
ATOM 1335 O O . GLU A 1 161 ? -6.141 -1.176 -21.122 1.00 94.38 161 GLU A O 1
ATOM 1340 N N . ILE A 1 162 ? -4.613 0.433 -20.775 1.00 94.00 162 ILE A N 1
ATOM 1341 C CA . ILE A 1 162 ? -3.842 -0.322 -19.778 1.00 94.00 162 ILE A CA 1
ATOM 1342 C C . ILE A 1 162 ? -4.716 -0.640 -18.558 1.00 94.00 162 ILE A C 1
ATOM 1344 O O . ILE A 1 162 ? -4.709 -1.769 -18.067 1.00 94.00 162 ILE A O 1
ATOM 1348 N N . GLY A 1 163 ? -5.536 0.315 -18.108 1.00 94.19 163 GLY A N 1
ATOM 1349 C CA . GLY A 1 163 ? -6.491 0.097 -17.022 1.00 94.19 163 GLY A CA 1
ATOM 1350 C C . GLY A 1 163 ? -7.511 -1.006 -17.331 1.00 94.19 163 GLY A C 1
ATOM 1351 O O . GLY A 1 163 ? -7.792 -1.837 -16.470 1.00 94.19 163 GLY A O 1
ATOM 1352 N N . ARG A 1 164 ? -8.028 -1.078 -18.566 1.00 95.00 164 ARG A N 1
ATOM 1353 C CA . ARG A 1 164 ? -8.943 -2.155 -18.994 1.00 95.00 164 ARG A CA 1
ATOM 1354 C C . ARG A 1 164 ? -8.267 -3.519 -19.025 1.00 95.00 164 ARG A C 1
ATOM 1356 O O . ARG A 1 164 ? -8.834 -4.478 -18.509 1.00 95.00 164 ARG A O 1
ATOM 1363 N N . GLN A 1 165 ? -7.067 -3.598 -19.592 1.00 95.94 165 GLN A N 1
ATOM 1364 C CA . GLN A 1 165 ? -6.286 -4.837 -19.629 1.00 95.94 165 GLN A CA 1
ATOM 1365 C C . GLN A 1 165 ? -5.959 -5.317 -18.209 1.00 95.94 165 GLN A C 1
ATOM 1367 O O . GLN A 1 165 ? -6.117 -6.493 -17.897 1.00 95.94 165 GLN A O 1
ATOM 1372 N N . SER A 1 166 ? -5.610 -4.387 -17.319 1.00 95.56 166 SER A N 1
ATOM 1373 C CA . SER A 1 166 ? -5.363 -4.673 -15.902 1.00 95.56 166 SER A CA 1
ATOM 1374 C C . SER A 1 166 ? -6.609 -5.161 -15.178 1.00 95.56 166 SER A C 1
ATOM 1376 O O . SER A 1 166 ? -6.524 -6.077 -14.368 1.00 95.56 166 SER A O 1
ATOM 1378 N N . PHE A 1 167 ? -7.776 -4.588 -15.479 1.00 93.94 167 PHE A N 1
ATOM 1379 C CA . PHE A 1 167 ? -9.042 -5.046 -14.913 1.00 93.94 167 PHE A CA 1
ATOM 1380 C C . PHE A 1 167 ? -9.370 -6.478 -15.334 1.00 93.94 167 PHE A C 1
ATOM 1382 O O . PHE A 1 167 ? -9.803 -7.279 -14.503 1.00 93.94 167 PHE A O 1
ATOM 1389 N N . GLN A 1 168 ? -9.129 -6.820 -16.601 1.00 93.56 168 GLN A N 1
ATOM 1390 C CA . GLN A 1 168 ? -9.285 -8.189 -17.078 1.00 93.56 168 GLN A CA 1
ATOM 1391 C C . GLN A 1 168 ? -8.312 -9.142 -16.365 1.00 93.56 168 GLN A C 1
ATOM 1393 O O . GLN A 1 168 ? -8.756 -10.130 -15.787 1.00 93.56 168 GLN A O 1
ATOM 1398 N N . ALA A 1 169 ? -7.018 -8.808 -16.325 1.00 92.62 169 ALA A N 1
ATOM 1399 C CA . ALA A 1 169 ? -5.999 -9.623 -15.660 1.00 92.62 169 ALA A CA 1
ATOM 1400 C C . ALA A 1 169 ? -6.285 -9.824 -14.159 1.00 92.62 169 ALA A C 1
ATOM 1402 O O . ALA A 1 169 ? -6.131 -10.927 -13.630 1.00 92.62 169 ALA A O 1
ATOM 1403 N N . LEU A 1 170 ? -6.753 -8.774 -13.473 1.00 91.81 170 LEU A N 1
ATOM 1404 C CA . LEU A 1 170 ? -7.180 -8.850 -12.078 1.00 91.81 170 LEU A CA 1
ATOM 1405 C C . LEU A 1 170 ? -8.387 -9.780 -11.917 1.00 91.81 170 LEU A C 1
ATOM 1407 O O . LEU A 1 170 ? -8.382 -10.617 -11.021 1.00 91.81 170 LEU A O 1
ATOM 1411 N N . SER A 1 171 ? -9.388 -9.665 -12.797 1.00 89.25 171 SER A N 1
ATOM 1412 C CA . SER A 1 171 ? -10.591 -10.512 -12.775 1.00 89.25 171 SER A CA 1
ATOM 1413 C C . SER A 1 171 ? -10.250 -11.996 -12.934 1.00 89.25 171 SER A C 1
ATOM 1415 O O . SER A 1 171 ? -10.804 -12.834 -12.228 1.00 89.25 171 SER A O 1
ATOM 1417 N N . GLU A 1 172 ? -9.302 -12.318 -13.815 1.00 88.69 172 GLU A N 1
ATOM 1418 C CA . GLU A 1 172 ? -8.789 -13.680 -14.032 1.00 88.69 172 GLU A CA 1
ATOM 1419 C C . GLU A 1 172 ? -7.932 -14.190 -12.858 1.00 88.69 172 GLU A C 1
ATOM 1421 O O . GLU A 1 172 ? -7.740 -15.393 -12.696 1.00 88.69 172 GLU A O 1
ATOM 1426 N N . SER A 1 173 ? -7.444 -13.279 -12.012 1.00 85.50 173 SER A N 1
ATOM 1427 C CA . SER A 1 173 ? -6.583 -13.574 -10.864 1.00 85.50 173 SER A CA 1
ATOM 1428 C C . SER A 1 173 ? -7.311 -13.490 -9.518 1.00 85.50 173 SER A C 1
ATOM 1430 O O . SER A 1 173 ? -6.663 -13.608 -8.479 1.00 85.50 173 SER A O 1
ATOM 1432 N N . LEU A 1 174 ? -8.637 -13.306 -9.496 1.00 79.31 174 LEU A N 1
ATOM 1433 C CA . LEU A 1 174 ? -9.404 -13.162 -8.250 1.00 79.31 174 LEU A CA 1
ATOM 1434 C C . LEU A 1 174 ? -9.272 -14.381 -7.332 1.00 79.31 174 LEU A C 1
ATOM 1436 O O . LEU A 1 174 ? -9.086 -14.206 -6.133 1.00 79.31 174 LEU A O 1
ATOM 1440 N N . ASP A 1 175 ? -9.238 -15.597 -7.880 1.00 76.62 175 ASP A N 1
ATOM 1441 C CA . ASP A 1 175 ? -9.019 -16.827 -7.099 1.00 76.62 175 ASP A CA 1
ATOM 1442 C C . ASP A 1 175 ? -7.642 -16.845 -6.398 1.00 76.62 175 ASP A C 1
ATOM 1444 O O . ASP A 1 175 ? -7.400 -17.592 -5.446 1.00 76.62 175 ASP A O 1
ATOM 1448 N N . LYS A 1 176 ? -6.698 -16.009 -6.853 1.00 69.19 176 LYS A N 1
ATOM 1449 C CA . LYS A 1 176 ? -5.404 -15.816 -6.190 1.00 69.19 176 LYS A CA 1
ATOM 1450 C C . LYS A 1 176 ? -5.467 -14.799 -5.043 1.00 69.19 176 LYS A C 1
ATOM 1452 O O . LYS A 1 176 ? -4.584 -14.848 -4.194 1.00 69.19 176 LYS A O 1
ATOM 1457 N N . LEU A 1 177 ? -6.476 -13.928 -4.996 1.00 63.84 177 LEU A N 1
ATOM 1458 C CA . LEU A 1 177 ? -6.671 -12.891 -3.970 1.00 63.84 177 LEU A CA 1
ATOM 1459 C C . LEU A 1 177 ? -7.583 -13.327 -2.810 1.00 63.84 17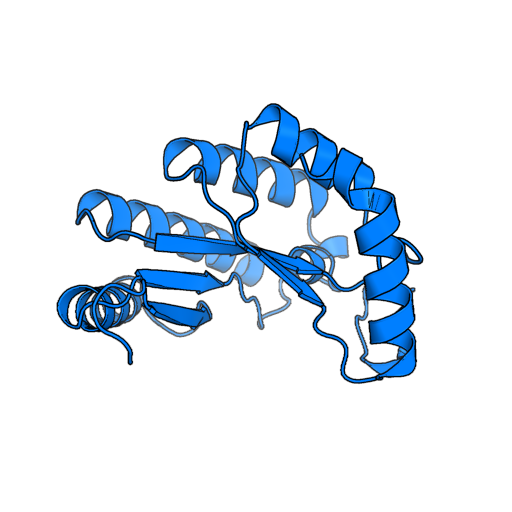7 LEU A C 1
ATOM 1461 O O . LEU A 1 177 ? -7.639 -12.624 -1.800 1.00 63.84 177 LEU A O 1
ATOM 1465 N N . VAL A 1 178 ? -8.271 -14.464 -2.955 1.00 55.28 178 VAL A N 1
ATOM 1466 C CA . VAL A 1 178 ? -9.227 -15.039 -1.992 1.00 55.28 178 VAL A CA 1
ATOM 1467 C C . VAL A 1 178 ? -8.751 -16.409 -1.512 1.00 55.28 178 VAL A C 1
ATOM 1469 O O . VAL A 1 178 ? -8.119 -17.143 -2.312 1.00 55.28 178 VAL A O 1
#

pLDDT: mean 91.14, std 7.32, range [55.28, 97.38]

Mean predicted aligned error: 4.14 Å

Nearest PDB structures (foldseek):
  3p6l-assembly1_A  TM=4.286E-01  e=1.801E-04  Parabacteroides distasonis ATCC 8503
  7s2l-assembly2_D-2  TM=5.085E-01  e=5.018E-03  uncultured bacterium
  5tke-assembly1_B  TM=5.239E-01  e=1.676E-01  Homo sapiens
  4o1f-assembly1_B  TM=4.137E-01  e=9.726E-02  Desulfitobacterium hafniense DCB-2
  8f3d-assembly1_A  TM=2.357E-01  e=8.554E+00  Leishmania tarentolae

Sequence (178 aa):
FPQGQEKFSVFHFDENETIENALSVIEFYSTNGFTVCLENFYQDKSKDAFIQNFHNYLALIEAAQEKKYKIIPVLDFPRLFIEPIAEAVDAFAYTELLLDKLAKTTKNLILHLIDFSKSSQKREEWLPFMAGIMPYEKIFDLLKKYNFTIISAVLEYENKEIGRQSFQALSESLDKLV

Solvent-accessible surface area (backbone atoms only — not comparable to full-atom values): 9950 Å² total; per-residue (Å²): 130,71,89,91,62,88,40,77,40,83,41,70,49,57,82,90,55,53,59,68,60,56,46,52,53,50,48,53,42,45,77,72,65,28,40,38,26,43,25,66,55,78,82,63,53,49,58,67,54,39,54,52,44,54,51,49,54,52,50,40,53,52,54,35,47,77,72,66,50,67,65,33,46,27,43,41,56,55,72,44,47,25,62,51,38,42,78,66,42,64,37,66,60,52,49,52,54,50,52,60,55,44,52,77,76,45,47,54,33,32,38,45,50,69,16,22,74,51,42,78,66,48,79,92,44,55,36,32,47,82,70,36,69,59,65,56,70,63,52,36,51,49,40,58,74,60,60,48,43,69,80,46,77,44,73,81,52,89,51,66,67,47,37,50,52,20,51,52,46,48,64,78,41,44,77,62,68,102